Protein AF-A0A1F8Y856-F1 (afdb_monomer_lite)

Foldseek 3Di:
DVPDPPPVVVVVCCVVCVVVVLVVLCVCCVVPNPCSCVDVVNVVVVVVVVCVLVVVVVVVVVVVVVVVVVVCVVDVDDDDPPPQPQDPDPVLVVLVVVLVVLVVVLVVLVPDPPSSSSSSCVPSVVVSVVSVVVSVCVRSCVDPPSVQPPDDDPPPPDPVVVVVVVVVVVVVLVVQLVLLCQAANDLVSQLVSQLVVVVVVVDDPVVSVVVSVVRSVVCCCVPCVPVVDPTDGHVNCVVDVVVVVVVVVVD

Sequence (251 aa):
MEKLKWPRPPVLLGLVLGPLAENRLFLSTDNYGLAWLWRPGVLIILALILAGILYPAIKEQRQKRQAERLLAKTSASVQEPKKVHLRLNRAVLFSASIVFILALALLQSRNFGFRAGLFPWAIGFPVLALAIVQLGMDLLGFERRLAHEGVGEIGLEIPRELVFRRNLGIIGWTLGFFVAIWLLGFSLAIPTTMILYLKFAKEKWPVTLILALIAWLFFYGLFDYTLHVPFAEGQLFVWFPPLYRIFFWLK

Structure (mmCIF, N/CA/C/O backbone):
data_AF-A0A1F8Y856-F1
#
_entry.id   AF-A0A1F8Y856-F1
#
loop_
_atom_site.group_PDB
_atom_site.id
_atom_site.type_symbol
_atom_site.label_atom_id
_atom_site.label_alt_id
_atom_site.label_comp_id
_atom_site.label_asym_id
_atom_site.label_entity_id
_atom_site.label_seq_id
_atom_site.pdbx_PDB_ins_code
_atom_site.Cartn_x
_atom_site.Cartn_y
_atom_site.Cartn_z
_atom_site.occupancy
_atom_site.B_iso_or_equiv
_atom_site.auth_seq_id
_atom_site.auth_comp_id
_atom_site.auth_asym_id
_atom_site.auth_atom_id
_atom_site.pdbx_PDB_model_num
ATOM 1 N N . MET A 1 1 ? -23.206 -2.827 -10.948 1.00 37.66 1 MET A N 1
ATOM 2 C CA . MET A 1 1 ? -22.055 -3.712 -10.645 1.00 37.66 1 MET A CA 1
ATOM 3 C C . MET A 1 1 ? -21.117 -3.045 -9.624 1.00 37.66 1 MET A C 1
ATOM 5 O O . MET A 1 1 ? -19.928 -2.906 -9.864 1.00 37.66 1 MET A O 1
ATOM 9 N N . GLU A 1 2 ? -21.655 -2.656 -8.462 1.00 35.31 2 GLU A N 1
ATOM 10 C CA . GLU A 1 2 ? -20.934 -2.052 -7.316 1.00 35.31 2 GLU A CA 1
ATOM 11 C C . GLU A 1 2 ? -20.730 -3.053 -6.160 1.00 35.31 2 GLU A C 1
ATOM 13 O O . GLU A 1 2 ? -20.294 -2.698 -5.070 1.00 35.31 2 GLU A O 1
ATOM 18 N N . LYS A 1 3 ? -21.065 -4.333 -6.377 1.00 40.84 3 LYS A N 1
ATOM 19 C CA . LYS A 1 3 ? -21.080 -5.363 -5.324 1.00 40.84 3 LYS A CA 1
ATOM 20 C C . LYS A 1 3 ? -19.737 -6.061 -5.090 1.00 40.84 3 LYS A C 1
ATOM 22 O O . LYS A 1 3 ? -19.615 -6.799 -4.120 1.00 40.84 3 LYS A O 1
ATOM 27 N N . LEU A 1 4 ? -18.725 -5.815 -5.920 1.00 47.53 4 LEU A N 1
ATOM 28 C CA . LEU A 1 4 ? -17.358 -6.242 -5.634 1.00 47.53 4 LEU A CA 1
ATOM 29 C C . LEU A 1 4 ? -16.566 -5.006 -5.228 1.00 47.53 4 LEU A C 1
ATOM 31 O O . LEU A 1 4 ? -16.164 -4.224 -6.086 1.00 47.53 4 LEU A O 1
ATOM 35 N N . LYS A 1 5 ? -16.340 -4.844 -3.920 1.00 54.84 5 LYS A N 1
ATOM 36 C CA . LYS A 1 5 ? -15.376 -3.909 -3.317 1.00 54.84 5 LYS A CA 1
ATOM 37 C C . LYS A 1 5 ? -13.933 -4.260 -3.725 1.00 54.84 5 LYS A C 1
ATOM 39 O O . LYS A 1 5 ? -13.066 -4.427 -2.878 1.00 54.84 5 LYS A O 1
ATOM 44 N N . TRP A 1 6 ? -13.680 -4.472 -5.013 1.00 52.88 6 TRP A N 1
ATOM 45 C CA . TRP A 1 6 ? -12.358 -4.784 -5.519 1.00 52.88 6 TRP A CA 1
ATOM 46 C C . TRP A 1 6 ? -11.534 -3.499 -5.465 1.00 52.88 6 TRP A C 1
ATOM 48 O O . TRP A 1 6 ? -11.896 -2.526 -6.139 1.00 52.88 6 TRP A O 1
ATOM 58 N N . PRO A 1 7 ? -10.450 -3.448 -4.677 1.00 64.69 7 PRO A N 1
ATOM 59 C CA . PRO A 1 7 ? -9.590 -2.285 -4.635 1.00 64.69 7 PRO A CA 1
ATOM 60 C C . PRO A 1 7 ? -8.841 -2.231 -5.973 1.00 64.69 7 PRO A C 1
ATOM 62 O O . PRO A 1 7 ? -7.824 -2.886 -6.190 1.00 64.69 7 PRO A O 1
ATOM 65 N N . ARG A 1 8 ? -9.398 -1.473 -6.922 1.00 61.50 8 ARG A N 1
ATOM 66 C CA . ARG A 1 8 ? -8.815 -1.250 -8.252 1.00 61.50 8 ARG A CA 1
ATOM 67 C C . ARG A 1 8 ? -7.397 -0.674 -8.177 1.00 61.50 8 ARG A C 1
ATOM 69 O O . ARG A 1 8 ? -6.571 -1.149 -8.947 1.00 61.50 8 ARG A O 1
ATOM 76 N N . PRO A 1 9 ? -7.067 0.268 -7.267 1.00 76.50 9 PRO A N 1
ATOM 77 C CA . PRO A 1 9 ? -5.734 0.864 -7.257 1.00 76.50 9 PRO A CA 1
ATOM 78 C C . PRO A 1 9 ? -4.610 -0.150 -6.983 1.00 76.50 9 PRO A C 1
ATOM 80 O O . PRO A 1 9 ? -3.687 -0.186 -7.784 1.00 76.50 9 PRO A O 1
ATOM 83 N N . PRO A 1 10 ? -4.680 -1.042 -5.972 1.00 76.38 10 PRO A N 1
ATOM 84 C CA . PRO A 1 10 ? -3.681 -2.101 -5.789 1.00 76.38 10 PRO A CA 1
ATOM 85 C C . PRO A 1 10 ? -3.512 -3.033 -6.986 1.00 76.38 10 PRO A C 1
ATOM 87 O O . PRO A 1 10 ? -2.395 -3.433 -7.292 1.00 76.38 10 PRO A O 1
ATOM 90 N N . VAL A 1 11 ? -4.598 -3.375 -7.677 1.00 79.19 11 VAL A N 1
ATOM 91 C CA . VAL A 1 11 ? -4.526 -4.303 -8.814 1.00 79.19 11 VAL A CA 1
ATOM 92 C C . VAL A 1 11 ? -4.005 -3.621 -10.067 1.00 79.19 11 VAL A C 1
ATOM 94 O O . VAL A 1 11 ? -3.197 -4.210 -10.775 1.00 79.19 11 VAL A O 1
ATOM 97 N N . LEU A 1 12 ? -4.377 -2.362 -10.296 1.00 81.75 12 LEU A N 1
ATOM 98 C CA . LEU A 1 12 ? -3.778 -1.533 -11.340 1.00 81.75 12 LEU A CA 1
ATOM 99 C C . LEU A 1 12 ? -2.290 -1.288 -11.059 1.00 81.75 12 LEU A C 1
ATOM 101 O O . LEU A 1 12 ? -1.477 -1.422 -11.964 1.00 81.75 12 LEU A O 1
ATOM 105 N N . LEU A 1 13 ? -1.917 -1.007 -9.808 1.00 82.19 13 LEU A N 1
ATOM 106 C CA . LEU A 1 13 ? -0.520 -0.857 -9.400 1.00 82.19 13 LEU A CA 1
ATOM 107 C C . LEU A 1 13 ? 0.255 -2.160 -9.582 1.00 82.19 13 LEU A C 1
ATOM 109 O O . LEU A 1 13 ? 1.322 -2.136 -10.174 1.00 82.19 13 LEU A O 1
ATOM 113 N N . GLY A 1 14 ? -0.276 -3.297 -9.136 1.00 81.12 14 GLY A N 1
ATOM 114 C CA . GLY A 1 14 ? 0.362 -4.599 -9.332 1.00 81.12 14 GLY A CA 1
ATOM 115 C C . GLY A 1 14 ? 0.535 -4.947 -10.812 1.00 81.12 14 GLY A C 1
ATOM 116 O O . GLY A 1 14 ? 1.598 -5.417 -11.204 1.00 81.12 14 GLY A O 1
ATOM 117 N N . LEU A 1 15 ? -0.469 -4.650 -11.643 1.00 84.50 15 LEU A N 1
ATOM 118 C CA . LEU A 1 15 ? -0.417 -4.881 -13.086 1.00 84.50 15 LEU A CA 1
ATOM 119 C C . LEU A 1 15 ? 0.631 -3.995 -13.776 1.00 84.50 15 LEU A C 1
ATOM 121 O O . LEU A 1 15 ? 1.386 -4.484 -14.609 1.00 84.50 15 LEU A O 1
ATOM 125 N N . VAL A 1 16 ? 0.701 -2.708 -13.419 1.00 88.00 16 VAL A N 1
ATOM 126 C CA . VAL A 1 16 ? 1.654 -1.752 -14.014 1.00 88.00 16 VAL A CA 1
ATOM 127 C C . VAL A 1 16 ? 3.077 -1.969 -13.490 1.00 88.00 16 VAL A C 1
ATOM 129 O O . VAL A 1 16 ? 4.043 -1.820 -14.236 1.00 88.00 16 VAL A O 1
ATOM 132 N N . LEU A 1 17 ? 3.231 -2.338 -12.217 1.00 86.94 17 LEU A N 1
ATOM 133 C CA . LEU A 1 17 ? 4.535 -2.563 -11.589 1.00 86.94 17 LEU A CA 1
ATOM 134 C C . LEU A 1 17 ? 5.090 -3.966 -11.847 1.00 86.94 17 LEU A C 1
ATOM 136 O O . LEU A 1 17 ? 6.298 -4.153 -11.720 1.00 86.94 17 LEU A O 1
ATOM 140 N N . GLY A 1 18 ? 4.246 -4.933 -12.214 1.00 84.62 18 GLY A N 1
ATOM 141 C CA . GLY A 1 18 ? 4.638 -6.315 -12.493 1.00 84.62 18 GLY A CA 1
ATOM 142 C C . GLY A 1 18 ? 5.806 -6.415 -13.480 1.00 84.62 18 GLY A C 1
ATOM 143 O O . GLY A 1 18 ? 6.861 -6.914 -13.087 1.00 84.62 18 GLY A O 1
ATOM 144 N N . PRO A 1 19 ? 5.692 -5.847 -14.697 1.00 88.00 19 PRO A N 1
ATOM 145 C CA . PRO A 1 19 ? 6.779 -5.862 -15.677 1.00 88.00 19 PRO A CA 1
ATOM 146 C C . PRO A 1 19 ? 8.065 -5.192 -15.171 1.00 88.00 19 PRO A C 1
ATOM 148 O O . PRO A 1 19 ? 9.172 -5.631 -15.476 1.00 88.00 19 PRO A O 1
ATOM 151 N N . LEU A 1 20 ? 7.946 -4.130 -14.365 1.00 88.44 20 LEU A N 1
ATOM 152 C CA . LEU A 1 20 ? 9.109 -3.447 -13.798 1.00 88.44 20 LEU A CA 1
ATOM 153 C C . LEU A 1 20 ? 9.810 -4.309 -12.737 1.00 88.44 20 LEU A C 1
ATOM 155 O O . LEU A 1 20 ? 11.041 -4.343 -12.686 1.00 88.44 20 LEU A O 1
ATOM 159 N N . ALA A 1 21 ? 9.039 -4.999 -11.897 1.00 87.31 21 ALA A N 1
ATOM 160 C CA . ALA A 1 21 ? 9.557 -5.913 -10.887 1.00 87.31 21 ALA A CA 1
ATOM 161 C C . ALA A 1 21 ? 10.238 -7.131 -11.528 1.00 87.31 21 ALA A C 1
ATOM 163 O O . ALA A 1 21 ? 11.341 -7.494 -11.120 1.00 87.31 21 ALA A O 1
ATOM 164 N N . GLU A 1 22 ? 9.622 -7.709 -12.560 1.00 87.56 22 GLU A N 1
ATOM 165 C CA . GLU A 1 22 ? 10.163 -8.834 -13.324 1.00 87.56 22 GLU A CA 1
ATOM 166 C C . GLU A 1 22 ? 11.497 -8.473 -13.988 1.00 87.56 22 GLU A C 1
ATOM 168 O O . GLU A 1 22 ? 12.512 -9.128 -13.745 1.00 87.56 22 GLU A O 1
ATOM 173 N N . ASN A 1 23 ? 11.539 -7.357 -14.721 1.00 88.19 23 ASN A N 1
ATOM 174 C CA . ASN A 1 23 ? 12.763 -6.895 -15.373 1.00 88.19 23 ASN A CA 1
ATOM 175 C C . ASN A 1 23 ? 13.892 -6.626 -14.370 1.00 88.19 23 ASN A C 1
ATOM 177 O O . ASN A 1 23 ? 15.042 -6.992 -14.612 1.00 88.19 23 ASN A O 1
ATOM 181 N N . ARG A 1 24 ? 13.589 -6.019 -13.214 1.00 86.75 24 ARG A N 1
ATOM 182 C CA . ARG A 1 24 ? 14.599 -5.775 -12.171 1.00 86.75 24 ARG A CA 1
ATOM 183 C C . ARG A 1 24 ? 15.109 -7.067 -11.539 1.00 86.75 24 ARG A C 1
ATOM 185 O O . ARG A 1 24 ? 16.304 -7.160 -11.260 1.00 86.75 24 ARG A O 1
ATOM 192 N N . LEU A 1 25 ? 14.239 -8.056 -11.333 1.00 85.88 25 LEU A N 1
ATOM 193 C CA . LEU A 1 25 ? 14.636 -9.367 -10.823 1.00 85.88 25 LEU A CA 1
ATOM 194 C C . LEU A 1 25 ? 15.576 -10.075 -11.806 1.00 85.88 25 LEU A C 1
ATOM 196 O O . LEU A 1 25 ? 16.608 -10.600 -11.382 1.00 85.88 25 LEU A O 1
ATOM 200 N N . PHE A 1 26 ? 15.263 -10.046 -13.104 1.00 88.00 26 PHE A N 1
ATOM 201 C CA . PHE A 1 26 ? 16.120 -10.632 -14.136 1.00 88.00 26 PHE A CA 1
ATOM 202 C C . PHE A 1 26 ? 17.464 -9.925 -14.228 1.00 88.00 26 PHE A C 1
ATOM 204 O O . PHE A 1 26 ? 18.489 -10.593 -14.159 1.00 88.00 26 PHE A O 1
ATOM 211 N N . LEU A 1 27 ? 17.486 -8.590 -14.261 1.00 84.94 27 LEU A N 1
ATOM 212 C CA . LEU A 1 27 ? 18.738 -7.829 -14.265 1.00 84.94 27 LEU A CA 1
ATOM 213 C C . LEU A 1 27 ? 19.596 -8.124 -13.029 1.00 84.94 27 LEU A C 1
ATOM 215 O O . LEU A 1 27 ? 20.813 -8.244 -13.134 1.00 84.94 27 LEU A O 1
ATOM 219 N N . SER A 1 28 ? 18.991 -8.250 -11.848 1.00 85.06 28 SER A N 1
ATOM 220 C CA . SER A 1 28 ? 19.732 -8.560 -10.623 1.00 85.06 28 SER A CA 1
ATOM 221 C C . SER A 1 28 ? 20.273 -9.992 -10.615 1.00 85.06 28 SER A C 1
ATOM 223 O O . SER A 1 28 ? 21.396 -10.224 -10.169 1.00 85.06 28 SER A O 1
ATOM 225 N N . THR A 1 29 ? 19.494 -10.950 -11.119 1.00 87.31 29 THR A N 1
ATOM 226 C CA . THR A 1 29 ? 19.880 -12.368 -11.164 1.00 87.31 29 THR A CA 1
ATOM 227 C C . THR A 1 29 ? 20.933 -12.628 -12.241 1.00 87.31 29 THR A C 1
ATOM 229 O O . THR A 1 29 ? 21.903 -13.328 -11.970 1.00 87.31 29 THR A O 1
ATOM 232 N N . ASP A 1 30 ? 20.807 -12.010 -13.418 1.00 85.81 30 ASP A N 1
ATOM 233 C CA . ASP A 1 30 ? 21.790 -12.123 -14.502 1.00 85.81 30 ASP A CA 1
ATOM 234 C C . ASP A 1 30 ? 23.136 -11.479 -14.107 1.00 85.81 30 ASP A C 1
ATOM 236 O O . ASP A 1 30 ? 24.189 -12.032 -14.412 1.00 85.81 30 ASP A O 1
ATOM 240 N N . ASN A 1 31 ? 23.126 -10.353 -13.376 1.00 86.62 31 ASN A N 1
ATOM 241 C CA . ASN A 1 31 ? 24.358 -9.656 -12.972 1.00 86.62 31 ASN A CA 1
ATOM 242 C C . ASN A 1 31 ? 25.024 -10.222 -11.707 1.00 86.62 31 ASN A C 1
ATOM 244 O O . ASN A 1 31 ? 26.246 -10.175 -11.582 1.00 86.62 31 ASN A O 1
ATOM 248 N N . TYR A 1 32 ? 24.241 -10.689 -10.729 1.00 83.31 32 TYR A N 1
ATOM 249 C CA . TYR A 1 32 ? 24.746 -11.039 -9.392 1.00 83.31 32 TYR A CA 1
ATOM 250 C C . TYR A 1 32 ? 24.354 -12.447 -8.917 1.00 83.31 32 TYR A C 1
ATOM 252 O O . TYR A 1 32 ? 24.693 -12.824 -7.794 1.00 83.31 32 TYR A O 1
ATOM 260 N N . GLY A 1 33 ? 23.643 -13.241 -9.720 1.00 85.50 33 GLY A N 1
ATOM 261 C CA . GLY A 1 33 ? 23.238 -14.602 -9.357 1.00 85.50 33 GLY A CA 1
ATOM 262 C C . GLY A 1 33 ? 22.345 -14.630 -8.115 1.00 85.50 33 GLY A C 1
ATOM 263 O O . GLY A 1 33 ? 21.276 -14.035 -8.109 1.00 85.50 33 GLY A O 1
ATOM 264 N N . LEU A 1 34 ? 22.779 -15.306 -7.046 1.00 83.00 34 LEU A N 1
ATOM 265 C CA . LEU A 1 34 ? 22.108 -15.295 -5.732 1.00 83.00 34 LEU A CA 1
ATOM 266 C C . LEU A 1 34 ? 22.728 -14.294 -4.745 1.00 83.00 34 LEU A C 1
ATOM 268 O O . LEU A 1 34 ? 22.159 -14.030 -3.685 1.00 83.00 34 LEU A O 1
ATOM 272 N N . ALA A 1 35 ? 23.870 -13.693 -5.089 1.00 87.94 35 ALA A N 1
ATOM 273 C CA . ALA A 1 35 ? 24.570 -12.764 -4.206 1.00 87.94 35 ALA A CA 1
ATOM 274 C C . ALA A 1 35 ? 23.788 -11.458 -3.984 1.00 87.94 35 ALA A C 1
ATOM 276 O O . ALA A 1 35 ? 24.054 -10.737 -3.022 1.00 87.94 35 ALA A O 1
ATOM 277 N N . TRP A 1 36 ? 22.790 -11.148 -4.824 1.00 84.25 36 TRP A N 1
ATOM 278 C CA . TRP A 1 36 ? 21.946 -9.970 -4.622 1.00 84.25 36 TRP A CA 1
ATOM 279 C C . TRP A 1 36 ? 21.114 -10.033 -3.335 1.00 84.25 36 TRP A C 1
ATOM 281 O O . TRP A 1 36 ? 20.844 -8.974 -2.771 1.00 84.25 36 TRP A O 1
ATOM 291 N N . LEU A 1 37 ? 20.775 -11.225 -2.819 1.00 84.75 37 LEU A N 1
ATOM 292 C CA . LEU A 1 37 ? 20.072 -11.360 -1.534 1.00 84.75 37 LEU A CA 1
ATOM 293 C C . LEU A 1 37 ? 20.947 -10.936 -0.351 1.00 84.75 37 LEU A C 1
ATOM 295 O O . LEU A 1 37 ? 20.431 -10.456 0.654 1.00 84.75 37 LEU A O 1
ATOM 299 N N . TRP A 1 38 ? 22.267 -11.089 -0.476 1.00 89.56 38 TRP A N 1
ATOM 300 C CA . TRP A 1 38 ? 23.218 -10.734 0.577 1.00 89.56 38 TRP A CA 1
ATOM 301 C C . TRP A 1 38 ? 23.549 -9.239 0.610 1.00 89.56 38 TRP A C 1
ATOM 303 O O . TRP A 1 38 ? 24.315 -8.777 1.455 1.00 89.56 38 TRP A O 1
ATOM 313 N N . ARG A 1 39 ? 22.981 -8.452 -0.314 1.00 87.75 39 ARG A N 1
ATOM 314 C CA . ARG A 1 39 ? 23.174 -7.003 -0.328 1.00 87.75 39 ARG A CA 1
ATOM 315 C C . ARG A 1 39 ? 22.496 -6.376 0.894 1.00 87.75 39 ARG A C 1
ATOM 317 O O . ARG A 1 39 ? 21.338 -6.689 1.177 1.00 87.75 39 ARG A O 1
ATOM 324 N N . PRO A 1 40 ? 23.153 -5.414 1.565 1.00 89.62 40 PRO A N 1
ATOM 325 C CA . PRO A 1 40 ? 22.658 -4.842 2.817 1.00 89.62 40 PRO A CA 1
ATOM 326 C C . PRO A 1 40 ? 21.269 -4.205 2.671 1.00 89.62 40 PRO A C 1
ATOM 328 O O . PRO A 1 40 ? 20.443 -4.336 3.566 1.00 89.62 40 PRO A O 1
ATOM 331 N N . GLY A 1 41 ? 20.963 -3.590 1.522 1.00 88.38 41 GLY A N 1
ATOM 332 C CA . GLY A 1 41 ? 19.640 -3.010 1.269 1.00 88.38 41 GLY A CA 1
ATOM 333 C C . GLY A 1 41 ? 18.501 -4.038 1.271 1.00 88.38 41 GLY A C 1
ATOM 334 O O . GLY A 1 41 ? 17.442 -3.776 1.835 1.00 88.38 41 GLY A O 1
ATOM 335 N N . VAL A 1 42 ? 18.726 -5.227 0.701 1.00 87.94 42 VAL A N 1
ATOM 336 C CA . VAL A 1 42 ? 17.724 -6.306 0.684 1.00 87.94 42 VAL A CA 1
ATOM 337 C C . VAL A 1 42 ? 17.523 -6.852 2.093 1.00 87.94 42 VAL A C 1
ATOM 339 O O . VAL A 1 42 ? 16.385 -7.014 2.523 1.00 87.94 42 VAL A O 1
ATOM 342 N N . LEU A 1 43 ? 18.614 -7.057 2.836 1.00 90.81 43 LEU A N 1
ATOM 343 C CA . LEU A 1 43 ? 18.566 -7.532 4.219 1.00 90.81 43 LEU A CA 1
ATOM 344 C C . LEU A 1 43 ? 17.821 -6.563 5.145 1.00 90.81 43 LEU A C 1
ATOM 346 O O . LEU A 1 43 ? 17.033 -7.013 5.971 1.00 90.81 43 LEU A O 1
ATOM 350 N N . ILE A 1 44 ? 18.010 -5.248 4.987 1.00 92.81 44 ILE A N 1
ATOM 351 C CA . ILE A 1 44 ? 17.282 -4.233 5.764 1.00 92.81 44 ILE A CA 1
ATOM 352 C C . ILE A 1 44 ? 15.779 -4.304 5.472 1.00 92.81 44 ILE A C 1
ATOM 354 O O . ILE A 1 44 ? 14.978 -4.365 6.402 1.00 92.81 44 ILE A O 1
ATOM 358 N N . ILE A 1 45 ? 15.382 -4.335 4.194 1.00 89.06 45 ILE A N 1
ATOM 359 C CA . ILE A 1 45 ? 13.964 -4.411 3.804 1.00 89.06 45 ILE A CA 1
ATOM 360 C C . ILE A 1 45 ? 13.340 -5.726 4.288 1.00 89.06 45 ILE A C 1
ATOM 362 O O . ILE A 1 45 ? 12.239 -5.723 4.840 1.00 89.06 45 ILE A O 1
ATOM 366 N N . LEU A 1 46 ? 14.057 -6.843 4.143 1.00 87.50 46 LEU A N 1
ATOM 367 C CA . LEU A 1 46 ? 13.624 -8.152 4.625 1.00 87.50 46 LEU A CA 1
ATOM 368 C C . LEU A 1 46 ? 13.447 -8.151 6.150 1.00 87.50 46 LEU A C 1
ATOM 370 O O . LEU A 1 46 ? 12.428 -8.626 6.648 1.00 87.50 46 LEU A O 1
ATOM 374 N N . ALA A 1 47 ? 14.396 -7.572 6.890 1.00 89.88 47 ALA A N 1
ATOM 375 C CA . ALA A 1 47 ? 14.319 -7.443 8.340 1.00 89.88 47 ALA A CA 1
ATOM 376 C C . ALA A 1 47 ? 13.133 -6.573 8.776 1.00 89.88 47 ALA A C 1
ATOM 378 O O . ALA A 1 47 ? 12.447 -6.931 9.729 1.00 89.88 47 ALA A O 1
ATOM 379 N N . LEU A 1 48 ? 12.845 -5.478 8.066 1.00 88.50 48 LEU A N 1
ATOM 380 C CA . LEU A 1 48 ? 11.682 -4.628 8.336 1.00 88.50 48 LEU A CA 1
ATOM 381 C C . LEU A 1 48 ? 10.358 -5.366 8.101 1.00 88.50 48 LEU A C 1
ATOM 383 O O . LEU A 1 48 ? 9.467 -5.285 8.944 1.00 88.50 48 LEU A O 1
ATOM 387 N N . ILE A 1 49 ? 10.235 -6.120 7.002 1.00 84.62 49 ILE A N 1
ATOM 388 C CA . ILE A 1 49 ? 9.041 -6.936 6.727 1.00 84.62 49 ILE A CA 1
ATOM 389 C C . ILE A 1 49 ? 8.859 -7.996 7.821 1.00 84.62 49 ILE A C 1
ATOM 391 O O . ILE A 1 49 ? 7.772 -8.122 8.387 1.00 84.62 49 ILE A O 1
ATOM 395 N N . LEU A 1 50 ? 9.925 -8.728 8.160 1.00 85.50 50 LEU A N 1
ATOM 396 C CA . LEU A 1 50 ? 9.887 -9.741 9.215 1.00 85.50 50 LEU A CA 1
ATOM 397 C C . LEU A 1 50 ? 9.552 -9.123 10.576 1.00 85.50 50 LEU A C 1
ATOM 399 O O . LEU A 1 50 ? 8.725 -9.669 11.299 1.00 85.50 50 LEU A O 1
ATOM 403 N N . ALA A 1 51 ? 10.132 -7.972 10.918 1.00 85.06 51 ALA A N 1
ATOM 404 C CA . ALA A 1 51 ? 9.824 -7.258 12.151 1.00 85.06 51 ALA A CA 1
ATOM 405 C C . ALA A 1 51 ? 8.353 -6.819 12.200 1.00 85.06 51 ALA A C 1
ATOM 407 O O . ALA A 1 51 ? 7.707 -7.005 13.229 1.00 85.06 51 ALA A O 1
ATOM 408 N N . GLY A 1 52 ? 7.806 -6.308 11.092 1.00 78.50 52 GLY A N 1
ATOM 409 C CA . GLY A 1 52 ? 6.396 -5.929 10.986 1.00 78.50 52 GLY A CA 1
ATOM 410 C C . GLY A 1 52 ? 5.439 -7.102 11.205 1.00 78.50 52 GLY A C 1
ATOM 411 O O . GLY A 1 52 ? 4.418 -6.939 11.865 1.00 78.50 52 GLY A O 1
ATOM 412 N N . ILE A 1 53 ? 5.793 -8.296 10.724 1.00 79.31 53 ILE A N 1
ATOM 413 C CA . ILE A 1 53 ? 4.992 -9.516 10.911 1.00 79.31 53 ILE A CA 1
ATOM 414 C C . ILE A 1 53 ? 5.162 -10.091 12.329 1.00 79.31 53 ILE A C 1
ATOM 416 O O . ILE A 1 53 ? 4.191 -10.501 12.965 1.00 79.31 53 ILE A O 1
ATOM 420 N N . LEU A 1 54 ? 6.391 -10.127 12.853 1.00 80.44 54 LEU A N 1
ATOM 421 C CA . LEU A 1 54 ? 6.707 -10.763 14.136 1.00 80.44 54 LEU A CA 1
ATOM 422 C C . LEU A 1 54 ? 6.323 -9.905 15.348 1.00 80.44 54 LEU A C 1
ATOM 424 O O . LEU A 1 54 ? 5.943 -10.454 16.383 1.00 80.44 54 LEU A O 1
ATOM 428 N N . TYR A 1 55 ? 6.408 -8.575 15.251 1.00 78.62 55 TYR A N 1
ATOM 429 C CA . TYR A 1 55 ? 6.096 -7.659 16.351 1.00 78.62 55 TYR A CA 1
ATOM 430 C C . TYR A 1 55 ? 4.681 -7.855 16.935 1.00 78.62 55 TYR A C 1
ATOM 432 O O . TYR A 1 55 ? 4.585 -8.075 18.150 1.00 78.62 55 TYR A O 1
ATOM 440 N N . PRO A 1 56 ? 3.589 -7.834 16.139 1.00 73.00 56 PRO A N 1
ATOM 441 C CA . PRO A 1 56 ? 2.244 -8.051 16.672 1.00 73.00 56 PRO A CA 1
ATOM 442 C C . PRO A 1 56 ? 2.078 -9.470 17.231 1.00 73.00 56 PRO A C 1
ATOM 444 O O . PRO A 1 56 ? 1.537 -9.634 18.327 1.00 73.00 56 PRO A O 1
ATOM 447 N N . ALA A 1 57 ? 2.641 -10.485 16.564 1.00 72.06 57 ALA A N 1
ATOM 448 C CA . ALA A 1 57 ? 2.556 -11.879 17.000 1.00 72.06 57 ALA A CA 1
ATOM 449 C C . ALA A 1 57 ? 3.219 -12.116 18.373 1.00 72.06 57 ALA A C 1
ATOM 451 O O . ALA A 1 57 ? 2.650 -12.773 19.251 1.00 72.06 57 ALA A O 1
ATOM 452 N N . ILE A 1 58 ? 4.407 -11.546 18.601 1.00 75.19 58 ILE A N 1
ATOM 453 C CA . ILE A 1 58 ? 5.129 -11.672 19.877 1.00 75.19 58 ILE A CA 1
ATOM 454 C C . ILE A 1 58 ? 4.429 -10.868 20.979 1.00 75.19 58 ILE A C 1
ATOM 456 O O . ILE A 1 58 ? 4.317 -11.343 22.115 1.00 75.19 58 ILE A O 1
ATOM 460 N N . LYS A 1 59 ? 3.955 -9.655 20.668 1.00 75.00 59 LYS A N 1
ATOM 461 C CA . LYS A 1 59 ? 3.245 -8.796 21.626 1.00 75.00 59 LYS A CA 1
ATOM 462 C C . LYS A 1 59 ? 1.975 -9.475 22.139 1.00 75.00 59 LYS A C 1
ATOM 464 O O . LYS A 1 59 ? 1.753 -9.504 23.350 1.00 75.00 59 LYS A O 1
ATOM 469 N N . GLU A 1 60 ? 1.198 -10.087 21.249 1.00 69.81 60 GLU A N 1
ATOM 470 C CA . GLU A 1 60 ? -0.027 -10.806 21.604 1.00 69.81 60 GLU A CA 1
ATOM 471 C C . GLU A 1 60 ? 0.262 -12.041 22.471 1.00 69.81 60 GLU A C 1
ATOM 473 O O . GLU A 1 60 ? -0.385 -12.255 23.499 1.00 69.81 60 GLU A O 1
ATOM 478 N N . GLN A 1 61 ? 1.288 -12.828 22.128 1.00 70.12 61 GLN A N 1
ATOM 479 C CA . GLN A 1 61 ? 1.681 -13.983 22.941 1.00 70.12 61 GLN A CA 1
ATOM 480 C C . GLN A 1 61 ? 2.140 -13.587 24.348 1.00 70.12 61 GLN A C 1
ATOM 482 O O . GLN A 1 61 ? 1.832 -14.283 25.318 1.00 70.12 61 GLN A O 1
ATOM 487 N N . ARG A 1 62 ? 2.865 -12.472 24.490 1.00 71.19 62 ARG A N 1
ATOM 488 C CA . ARG A 1 62 ? 3.303 -11.976 25.803 1.00 71.19 62 ARG A CA 1
ATOM 489 C C . ARG A 1 62 ? 2.123 -11.536 26.665 1.00 71.19 62 ARG A C 1
ATOM 491 O O . ARG A 1 62 ? 2.102 -11.870 27.847 1.00 71.19 62 ARG A O 1
ATOM 498 N N . GLN A 1 63 ? 1.135 -10.862 26.079 1.00 68.75 63 GLN A N 1
ATOM 499 C CA . GLN A 1 63 ? -0.082 -10.453 26.784 1.00 68.75 63 GLN A CA 1
ATOM 500 C C . GLN A 1 63 ? -0.923 -11.658 27.221 1.00 68.75 63 GLN A C 1
ATOM 502 O O . GLN A 1 63 ? -1.337 -11.717 28.378 1.00 68.75 63 GLN A O 1
ATOM 507 N N . LYS A 1 64 ? -1.091 -12.667 26.352 1.00 70.00 64 LYS A N 1
ATOM 508 C CA . LYS A 1 64 ? -1.778 -13.923 26.705 1.00 70.00 64 LYS A CA 1
ATOM 509 C C . LYS A 1 64 ? -1.071 -14.653 27.846 1.00 70.00 64 LYS A C 1
ATOM 511 O O . LYS A 1 64 ? -1.715 -15.011 28.822 1.00 70.00 64 LYS A O 1
ATOM 516 N N . ARG A 1 65 ? 0.260 -14.785 27.791 1.00 69.50 65 ARG A N 1
ATOM 517 C CA . ARG A 1 65 ? 1.046 -15.422 28.865 1.00 69.50 65 ARG A CA 1
ATOM 518 C C . ARG A 1 65 ? 1.002 -14.646 30.181 1.00 69.50 65 ARG A C 1
ATOM 520 O O . ARG A 1 65 ? 1.058 -15.257 31.241 1.00 69.50 65 ARG A O 1
ATOM 527 N N . GLN A 1 66 ? 0.932 -13.316 30.146 1.00 70.38 66 GLN A N 1
ATOM 528 C CA . GLN A 1 66 ? 0.776 -12.502 31.356 1.00 70.38 66 GLN A CA 1
ATOM 529 C C . GLN A 1 66 ? -0.619 -12.664 31.966 1.00 70.38 66 GLN A C 1
ATOM 531 O O . GLN A 1 66 ? -0.715 -12.869 33.173 1.00 70.38 66 GLN A O 1
ATOM 536 N N . ALA A 1 67 ? -1.671 -12.656 31.144 1.00 69.69 67 ALA A N 1
ATOM 537 C CA . ALA A 1 67 ? -3.036 -12.930 31.586 1.00 69.69 67 ALA A CA 1
ATOM 538 C C . ALA A 1 67 ? -3.173 -14.353 32.154 1.00 69.69 67 ALA A C 1
ATOM 540 O O . ALA A 1 67 ? -3.696 -14.521 33.249 1.00 69.69 67 ALA A O 1
ATOM 541 N N . GLU A 1 68 ? -2.617 -15.365 31.482 1.00 71.19 68 GLU A N 1
ATOM 542 C CA . GLU A 1 68 ? -2.589 -16.751 31.967 1.00 71.19 68 GLU A CA 1
ATOM 543 C C . GLU A 1 68 ? -1.784 -16.892 33.267 1.00 71.19 68 GLU A C 1
ATOM 545 O O . GLU A 1 68 ? -2.182 -17.652 34.138 1.00 71.19 68 GLU A O 1
ATOM 550 N N . ARG A 1 69 ? -0.692 -16.138 33.463 1.00 69.44 69 ARG A N 1
ATOM 551 C CA . ARG A 1 69 ? 0.069 -16.128 34.730 1.00 69.44 69 ARG A CA 1
ATOM 552 C C . ARG A 1 69 ? -0.673 -15.435 35.872 1.00 69.44 69 ARG A C 1
ATOM 554 O O . ARG A 1 69 ? -0.536 -15.859 37.016 1.00 69.44 69 ARG A O 1
ATOM 561 N N . LEU A 1 70 ? -1.424 -14.374 35.578 1.00 70.50 70 LEU A N 1
ATOM 562 C CA . LEU A 1 70 ? -2.281 -13.693 36.552 1.00 70.50 70 LEU A CA 1
ATOM 563 C C . LEU A 1 70 ? -3.451 -14.600 36.955 1.00 70.50 70 LEU A C 1
ATOM 565 O O . LEU A 1 70 ? -3.695 -14.772 38.143 1.00 70.50 70 LEU A O 1
ATOM 569 N N . LEU A 1 71 ? -4.080 -15.269 35.984 1.00 66.06 71 LEU A N 1
ATOM 570 C CA . LEU A 1 71 ? -5.133 -16.260 36.214 1.00 66.06 71 LEU A CA 1
ATOM 571 C C . LEU A 1 71 ? -4.603 -17.512 36.929 1.00 66.06 71 LEU A C 1
ATOM 573 O O . LEU A 1 71 ? -5.239 -17.985 37.858 1.00 66.06 71 LEU A O 1
ATOM 577 N N . ALA A 1 72 ? -3.411 -18.013 36.594 1.00 62.22 72 ALA A N 1
ATOM 578 C CA . ALA A 1 72 ? -2.795 -19.161 37.269 1.00 62.22 72 ALA A CA 1
ATOM 579 C C . ALA A 1 72 ? -2.375 -18.856 38.716 1.00 62.22 72 ALA A C 1
ATOM 581 O O . ALA A 1 72 ? -2.380 -19.755 39.553 1.00 62.22 72 ALA A O 1
ATOM 582 N N . LYS A 1 73 ? -2.050 -17.595 39.038 1.00 64.25 73 LYS A N 1
ATOM 583 C CA . LYS A 1 73 ? -1.859 -17.152 40.430 1.00 64.25 73 LYS A CA 1
ATOM 584 C C . LYS A 1 73 ? -3.173 -17.101 41.218 1.00 64.25 73 LYS A C 1
ATOM 586 O O . LYS A 1 73 ? -3.132 -17.245 42.434 1.00 64.25 73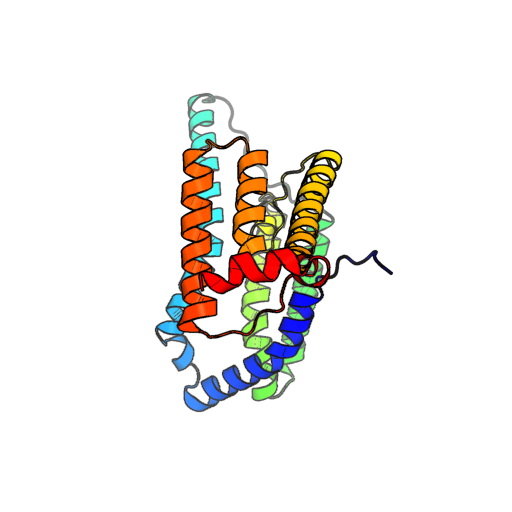 LYS A O 1
ATOM 591 N N . THR A 1 74 ? -4.312 -16.918 40.550 1.00 59.78 74 THR A N 1
ATOM 592 C CA . THR A 1 74 ? -5.651 -16.915 41.166 1.00 59.78 74 THR A CA 1
ATOM 593 C C . THR A 1 74 ? -6.307 -18.306 41.174 1.00 59.78 74 THR A C 1
ATOM 595 O O . THR A 1 74 ? -7.119 -18.593 42.047 1.00 59.78 74 THR A O 1
ATOM 598 N N . SER A 1 75 ? -5.931 -19.199 40.254 1.00 48.91 75 SER A N 1
ATOM 599 C CA . SER A 1 75 ? -6.577 -20.497 40.007 1.00 48.91 75 SER A CA 1
ATOM 600 C C . SER A 1 75 ? -5.621 -21.678 40.205 1.00 48.91 75 SER A C 1
ATOM 602 O O . SER A 1 75 ? -5.467 -22.523 39.326 1.00 48.91 75 SER A O 1
ATOM 604 N N . ALA A 1 76 ? -5.000 -21.789 41.380 1.00 48.03 76 ALA A N 1
ATOM 605 C CA . ALA A 1 76 ? -4.213 -22.964 41.775 1.00 48.03 76 ALA A CA 1
ATOM 606 C C . ALA A 1 76 ? -5.055 -24.248 42.005 1.00 48.03 76 ALA A C 1
ATOM 608 O O . ALA A 1 76 ? -4.613 -25.162 42.693 1.00 48.03 76 ALA A O 1
ATOM 609 N N . SER A 1 77 ? -6.255 -24.363 41.430 1.00 45.09 77 SER A N 1
ATOM 610 C CA . SER A 1 77 ? -7.018 -25.613 41.421 1.00 45.09 77 SER A CA 1
ATOM 611 C C . SER A 1 77 ? -7.663 -25.840 40.051 1.00 45.09 77 SER A C 1
ATOM 613 O O . SER A 1 77 ? -8.350 -24.973 39.522 1.00 45.09 77 SER A O 1
ATOM 615 N N . VAL A 1 78 ? -7.414 -27.036 39.509 1.00 43.41 78 VAL A N 1
ATOM 616 C CA . VAL A 1 78 ? -7.982 -27.633 38.285 1.00 43.41 78 VAL A CA 1
ATOM 617 C C . VAL A 1 78 ? -7.419 -27.104 36.953 1.00 43.41 78 VAL A C 1
ATOM 619 O O . VAL A 1 78 ? -7.982 -26.237 36.292 1.00 43.41 78 VAL A O 1
ATOM 622 N N . GLN A 1 79 ? -6.309 -27.707 36.511 1.00 41.12 79 GLN A N 1
ATOM 623 C CA . GLN A 1 79 ? -5.895 -27.703 35.104 1.00 41.12 79 GLN A CA 1
ATOM 624 C C . GLN A 1 79 ? -6.523 -28.909 34.395 1.00 41.12 79 GLN A C 1
ATOM 626 O O . GLN A 1 79 ? -6.113 -30.042 34.636 1.00 41.12 79 GLN A O 1
ATOM 631 N N . GLU A 1 80 ? -7.471 -28.676 33.486 1.00 41.12 80 GLU A N 1
ATOM 632 C CA . GLU A 1 80 ? -7.726 -29.630 32.403 1.00 41.12 80 GLU A CA 1
ATOM 633 C C . GLU A 1 80 ? -6.779 -29.347 31.222 1.00 41.12 80 GLU A C 1
ATOM 635 O O . GLU A 1 80 ? -6.491 -28.182 30.921 1.00 41.12 80 GLU A O 1
ATOM 640 N N . PRO A 1 81 ? -6.283 -30.385 30.523 1.00 40.25 81 PRO A N 1
ATOM 641 C CA . PRO A 1 81 ? -5.438 -30.204 29.353 1.00 40.25 81 PRO A CA 1
ATOM 642 C C . PRO A 1 81 ? -6.229 -29.479 28.261 1.00 40.25 81 PRO A C 1
ATOM 644 O O . PRO A 1 81 ? -7.277 -29.949 27.821 1.00 40.25 81 PRO A O 1
ATOM 647 N N . LYS A 1 82 ? -5.704 -28.339 27.797 1.00 42.09 82 LYS A N 1
ATOM 648 C CA . LYS A 1 82 ? -6.228 -27.561 26.664 1.00 42.09 82 LYS A CA 1
ATOM 649 C C . LYS A 1 82 ? -6.187 -28.424 25.399 1.00 42.09 82 LYS A C 1
ATOM 651 O O . LYS A 1 82 ? -5.210 -28.407 24.653 1.00 42.09 82 LYS A O 1
ATOM 656 N N . LYS A 1 83 ? -7.233 -29.222 25.179 1.00 39.59 83 LYS A N 1
ATOM 657 C CA . LYS A 1 83 ? -7.400 -30.032 23.972 1.00 39.59 83 LYS A CA 1
ATOM 658 C C . LYS A 1 83 ? -7.535 -29.074 22.793 1.00 39.59 83 LYS A C 1
ATOM 660 O O . LYS A 1 83 ? -8.455 -28.260 22.734 1.00 39.59 83 LYS A O 1
ATOM 665 N N . VAL A 1 84 ? -6.577 -29.149 21.874 1.00 51.00 84 VAL A N 1
ATOM 666 C CA . VAL A 1 84 ? -6.618 -28.445 20.591 1.00 51.00 84 VAL A CA 1
ATOM 667 C C . VAL A 1 84 ? -7.779 -29.040 19.802 1.00 51.00 84 VAL A C 1
ATOM 669 O O . VAL A 1 84 ? -7.646 -30.073 19.152 1.00 51.00 84 VAL A O 1
ATOM 672 N N . HIS A 1 85 ? -8.956 -28.430 19.904 1.00 44.47 85 HIS A N 1
ATOM 673 C CA . HIS A 1 85 ? -10.065 -28.794 19.040 1.00 44.47 85 HIS A CA 1
ATOM 674 C C . HIS A 1 85 ? -9.756 -28.262 17.643 1.00 44.47 85 HIS A C 1
ATOM 676 O O . HIS A 1 85 ? -9.799 -27.055 17.411 1.00 44.47 85 HIS A O 1
ATOM 682 N N . LEU A 1 86 ? -9.443 -29.171 16.720 1.00 54.06 86 LEU A N 1
ATOM 683 C CA . LEU A 1 86 ? -9.353 -28.880 15.292 1.00 54.06 86 LEU A CA 1
ATOM 684 C C . LEU A 1 86 ? -10.722 -28.376 14.826 1.00 54.06 86 LEU A C 1
ATOM 686 O O . LEU A 1 86 ? -11.657 -29.153 14.626 1.00 54.06 86 LEU A O 1
ATOM 690 N N . ARG A 1 87 ? -10.873 -27.057 14.694 1.00 57.34 87 ARG A N 1
ATOM 691 C CA . ARG A 1 87 ? -12.112 -26.468 14.183 1.00 57.34 87 ARG A CA 1
ATOM 692 C C . ARG A 1 87 ? -12.046 -26.477 12.662 1.00 57.34 87 ARG A C 1
ATOM 694 O O . ARG A 1 87 ? -11.487 -25.568 12.055 1.00 57.34 87 ARG A O 1
ATOM 701 N N . LEU A 1 88 ? -12.657 -27.482 12.039 1.00 60.97 88 LEU A N 1
ATOM 702 C CA . LEU A 1 88 ? -12.972 -27.453 10.609 1.00 60.97 88 LEU A CA 1
ATOM 703 C C . LEU A 1 88 ? -14.056 -26.399 10.357 1.00 60.97 88 LEU A C 1
ATOM 705 O O . LEU A 1 88 ? -15.252 -26.671 10.346 1.00 60.97 88 LEU A O 1
ATOM 709 N N . ASN A 1 89 ? -13.620 -25.153 10.211 1.00 66.81 89 ASN A N 1
ATOM 710 C CA . ASN A 1 89 ? -14.465 -24.031 9.832 1.00 66.81 89 ASN A CA 1
ATOM 711 C C . ASN A 1 89 ? -14.372 -23.805 8.309 1.00 66.81 89 ASN A C 1
ATOM 713 O O . ASN A 1 89 ? -13.352 -24.111 7.690 1.00 66.81 89 ASN A O 1
ATOM 717 N N . ARG A 1 90 ? -15.393 -23.188 7.698 1.00 70.12 90 ARG A N 1
ATOM 718 C CA . ARG A 1 90 ? -15.376 -22.729 6.289 1.00 70.12 90 ARG A CA 1
ATOM 719 C C . ARG A 1 90 ? -14.147 -21.860 5.980 1.00 70.12 90 ARG A C 1
ATOM 721 O O . ARG A 1 90 ? -13.620 -21.883 4.875 1.00 70.12 90 ARG A O 1
ATOM 728 N N . ALA A 1 91 ? -13.658 -21.152 6.996 1.00 69.19 91 ALA A N 1
ATOM 729 C CA . ALA A 1 91 ? -12.406 -20.405 7.004 1.00 69.19 91 ALA A CA 1
ATOM 730 C C . ALA A 1 91 ? -11.159 -21.252 6.674 1.00 69.19 91 ALA A C 1
ATOM 732 O O . ALA A 1 91 ? -10.336 -20.815 5.874 1.00 69.19 91 ALA A O 1
ATOM 733 N N . VAL A 1 92 ? -11.039 -22.448 7.262 1.00 77.44 92 VAL A N 1
ATOM 734 C CA . VAL A 1 92 ? -9.911 -23.372 7.051 1.00 77.44 92 VAL A CA 1
ATOM 735 C C . VAL A 1 92 ? -9.968 -23.964 5.647 1.00 77.44 92 VAL A C 1
ATOM 737 O O . VAL A 1 92 ? -8.947 -24.020 4.973 1.00 77.44 92 VAL A O 1
ATOM 740 N N . LEU A 1 93 ? -11.164 -24.338 5.177 1.00 79.56 93 LEU A N 1
ATOM 741 C CA . LEU A 1 93 ? -11.386 -24.819 3.808 1.00 79.56 93 LEU A CA 1
ATOM 742 C C . LEU A 1 93 ? -10.962 -23.775 2.768 1.00 79.56 93 LEU A C 1
ATOM 744 O O . LEU A 1 93 ? -10.305 -24.111 1.787 1.00 79.56 93 LEU A O 1
ATOM 748 N N . PHE A 1 94 ? -11.283 -22.503 3.012 1.00 76.88 94 PHE A N 1
ATOM 749 C CA . PHE A 1 94 ? -10.855 -21.407 2.148 1.00 76.88 94 PHE A CA 1
ATOM 750 C C . PHE A 1 94 ? -9.327 -21.232 2.151 1.00 76.88 94 PHE A C 1
ATOM 752 O O . PHE A 1 94 ? -8.717 -21.251 1.083 1.00 76.88 94 PHE A O 1
ATOM 759 N N . SER A 1 95 ? -8.690 -21.144 3.325 1.00 78.00 95 SER A N 1
ATOM 760 C CA . SER A 1 95 ? -7.224 -21.046 3.431 1.00 78.00 95 SER A CA 1
ATOM 761 C C . SER A 1 95 ? -6.523 -22.247 2.775 1.00 78.00 95 SER A C 1
ATOM 763 O O . SER A 1 95 ? -5.561 -22.072 2.031 1.00 78.00 95 SER A O 1
ATOM 765 N N . ALA A 1 96 ? -7.043 -23.461 2.976 1.00 84.44 96 ALA A N 1
ATOM 766 C CA . ALA A 1 96 ? -6.530 -24.681 2.359 1.00 84.44 96 ALA A CA 1
ATOM 767 C C . ALA A 1 96 ? -6.674 -24.654 0.830 1.00 84.44 96 ALA A C 1
ATOM 769 O O . ALA A 1 96 ? -5.744 -25.046 0.130 1.00 84.44 96 ALA A O 1
ATOM 770 N N . SER A 1 97 ? -7.790 -24.134 0.303 1.00 85.06 97 SER A N 1
ATOM 771 C CA . SER A 1 97 ? -7.984 -23.968 -1.143 1.00 85.06 97 SER A CA 1
ATOM 772 C C . SER A 1 97 ? -6.968 -23.001 -1.759 1.00 85.06 97 SER A C 1
ATOM 774 O O . SER A 1 97 ? -6.422 -23.290 -2.820 1.00 85.06 97 SER A O 1
ATOM 776 N N . ILE A 1 98 ? -6.631 -21.906 -1.066 1.00 84.62 98 ILE A N 1
ATOM 777 C CA . ILE A 1 98 ? -5.609 -20.950 -1.517 1.00 84.62 98 ILE A CA 1
ATOM 778 C C . ILE A 1 98 ? -4.229 -21.606 -1.538 1.00 84.62 98 ILE A C 1
ATOM 780 O O . ILE A 1 98 ? -3.522 -21.505 -2.539 1.00 84.62 98 ILE A O 1
ATOM 784 N N . VAL A 1 99 ? -3.855 -22.298 -0.456 1.00 88.31 99 VAL A N 1
ATOM 785 C CA . VAL A 1 99 ? -2.583 -23.034 -0.374 1.00 88.31 99 VAL A CA 1
ATOM 786 C C . VAL A 1 99 ? -2.496 -24.071 -1.493 1.00 88.31 99 VAL A C 1
ATOM 788 O O . VAL A 1 99 ? -1.468 -24.167 -2.157 1.00 88.31 99 VAL A O 1
ATOM 791 N N . PHE A 1 100 ? -3.581 -24.806 -1.742 1.00 90.06 100 PHE A N 1
ATOM 792 C CA . PHE A 1 100 ? -3.648 -25.808 -2.799 1.00 90.06 100 PHE A CA 1
ATOM 793 C C . PHE A 1 100 ? -3.474 -25.194 -4.195 1.00 90.06 100 PHE A C 1
ATOM 795 O O . PHE A 1 100 ? -2.630 -25.657 -4.960 1.00 90.06 100 PHE A O 1
ATOM 802 N N . ILE A 1 101 ? -4.197 -24.114 -4.511 1.00 89.06 101 ILE A N 1
ATOM 803 C CA . ILE A 1 101 ? -4.077 -23.409 -5.798 1.00 89.06 101 ILE A CA 1
ATOM 804 C C . ILE A 1 101 ? -2.659 -22.854 -5.987 1.00 89.06 101 ILE A C 1
ATOM 806 O O . ILE A 1 101 ? -2.076 -23.023 -7.056 1.00 89.06 101 ILE A O 1
ATOM 810 N N . LEU A 1 102 ? -2.075 -22.235 -4.956 1.00 87.69 102 LEU A N 1
ATOM 811 C CA . LEU A 1 102 ? -0.706 -21.712 -5.008 1.00 87.69 102 LEU A CA 1
ATOM 812 C C . LEU A 1 102 ? 0.332 -22.820 -5.202 1.00 87.69 102 LEU A C 1
ATOM 814 O O . LEU A 1 102 ? 1.261 -22.658 -5.993 1.00 87.69 102 LEU A O 1
ATOM 818 N N . ALA A 1 103 ? 0.174 -23.949 -4.509 1.00 89.12 103 ALA A N 1
ATOM 819 C CA . ALA A 1 103 ? 1.054 -25.098 -4.664 1.00 89.12 103 ALA A CA 1
ATOM 820 C C . ALA A 1 103 ? 0.985 -25.658 -6.092 1.00 89.12 103 ALA A C 1
ATOM 822 O O . ALA A 1 103 ? 2.027 -25.890 -6.703 1.00 89.12 103 ALA A O 1
ATOM 823 N N . LEU A 1 104 ? -0.219 -25.806 -6.655 1.00 89.81 104 LEU A N 1
ATOM 824 C CA . LEU A 1 104 ? -0.397 -26.233 -8.045 1.00 89.81 104 LEU A CA 1
ATOM 825 C C . LEU A 1 104 ? 0.212 -25.238 -9.039 1.00 89.81 104 LEU A C 1
ATOM 827 O O . LEU A 1 104 ? 0.915 -25.656 -9.956 1.00 89.81 104 LEU A O 1
ATOM 831 N N . ALA A 1 105 ? 0.012 -23.935 -8.831 1.00 86.25 105 ALA A N 1
ATOM 832 C CA . ALA A 1 105 ? 0.591 -22.896 -9.681 1.00 86.25 105 ALA A CA 1
ATOM 833 C C . ALA A 1 105 ? 2.130 -22.944 -9.679 1.00 86.25 105 ALA A C 1
ATOM 835 O O . ALA A 1 105 ? 2.757 -22.867 -10.735 1.00 86.25 105 ALA A O 1
ATOM 836 N N . LEU A 1 106 ? 2.750 -23.142 -8.510 1.00 87.50 106 LEU A N 1
ATOM 837 C CA . LEU A 1 106 ? 4.203 -23.293 -8.390 1.00 87.50 106 LEU A CA 1
ATOM 838 C C . LEU A 1 106 ? 4.721 -24.590 -9.015 1.00 87.50 106 LEU A C 1
ATOM 840 O O . LEU A 1 106 ? 5.789 -24.586 -9.626 1.00 87.50 106 LEU A O 1
ATOM 844 N N . LEU A 1 107 ? 3.977 -25.691 -8.882 1.00 86.19 107 LEU A N 1
ATOM 845 C CA . LEU A 1 107 ? 4.307 -26.957 -9.536 1.00 86.19 107 LEU A CA 1
ATOM 846 C C . LEU A 1 107 ? 4.269 -26.817 -11.058 1.00 86.19 107 LEU A C 1
ATOM 848 O O . LEU A 1 107 ? 5.224 -27.210 -11.720 1.00 86.19 107 LEU A O 1
ATOM 852 N N . GLN A 1 108 ? 3.224 -26.196 -11.605 1.00 88.00 108 GLN A N 1
ATOM 853 C CA . GLN A 1 108 ? 3.114 -25.942 -13.040 1.00 88.00 108 GLN A CA 1
ATOM 854 C C . GLN A 1 108 ? 4.205 -24.986 -13.533 1.00 88.00 108 GLN A C 1
ATOM 856 O O . GLN A 1 108 ? 4.786 -25.208 -14.594 1.00 88.00 108 GLN A O 1
ATOM 861 N N . SER A 1 109 ? 4.558 -23.981 -12.727 1.00 86.44 109 SER A N 1
ATOM 862 C CA . SER A 1 109 ? 5.654 -23.063 -13.031 1.00 86.44 109 SER A CA 1
ATOM 863 C C . SER A 1 109 ? 7.021 -23.750 -13.110 1.00 86.44 109 SER A C 1
ATOM 865 O O . SER A 1 109 ? 7.948 -23.147 -13.647 1.00 86.44 109 SER A O 1
ATOM 867 N N . ARG A 1 110 ? 7.185 -24.985 -12.607 1.00 82.62 110 ARG A N 1
ATOM 868 C CA . ARG A 1 110 ? 8.432 -25.746 -12.798 1.00 82.62 110 ARG A CA 1
ATOM 869 C C . ARG A 1 110 ? 8.667 -26.189 -14.235 1.00 82.62 110 ARG A C 1
ATOM 871 O O . ARG A 1 110 ? 9.811 -26.414 -14.606 1.00 82.62 110 ARG A O 1
ATOM 878 N N . ASN A 1 111 ? 7.603 -26.288 -15.029 1.00 84.06 111 ASN A N 1
ATOM 879 C CA . ASN A 1 111 ? 7.694 -26.668 -16.436 1.00 84.06 111 ASN A CA 1
ATOM 880 C C . ASN A 1 111 ? 8.119 -25.492 -17.329 1.00 84.06 111 ASN A C 1
ATOM 882 O O . ASN A 1 111 ? 8.374 -25.683 -18.516 1.00 84.06 111 ASN A O 1
ATOM 886 N N . PHE A 1 112 ? 8.176 -24.274 -16.787 1.00 83.31 112 PHE A N 1
ATOM 887 C CA . PHE A 1 112 ? 8.663 -23.106 -17.509 1.00 83.31 112 PHE A CA 1
ATOM 888 C C . PHE A 1 112 ? 10.197 -23.087 -17.524 1.00 83.31 112 PHE A C 1
ATOM 890 O O . PHE A 1 112 ? 10.847 -23.559 -16.593 1.00 83.31 112 PHE A O 1
ATOM 897 N N . GLY A 1 113 ? 10.791 -22.522 -18.581 1.00 81.44 113 GLY A N 1
ATOM 898 C CA . GLY A 1 113 ? 12.242 -22.325 -18.644 1.00 81.44 113 GLY A CA 1
ATOM 899 C C . GLY A 1 113 ? 12.749 -21.469 -17.475 1.00 81.44 113 GLY A C 1
ATOM 900 O O . GLY A 1 113 ? 12.000 -20.662 -16.929 1.00 81.44 113 GLY A O 1
ATOM 901 N N . PHE A 1 114 ? 14.030 -21.610 -17.111 1.00 75.88 114 PHE A N 1
ATOM 902 C CA . PHE A 1 114 ? 14.613 -20.995 -15.905 1.00 75.88 114 PHE A CA 1
ATOM 903 C C . PHE A 1 114 ? 14.279 -19.499 -15.750 1.00 75.88 114 PHE A C 1
ATOM 905 O O . PHE A 1 114 ? 13.821 -19.085 -14.690 1.00 75.88 114 PHE A O 1
ATOM 912 N N . ARG A 1 115 ? 14.399 -18.698 -16.821 1.00 76.19 115 ARG A N 1
ATOM 913 C CA . ARG A 1 115 ? 14.026 -17.268 -16.803 1.00 76.19 115 ARG A CA 1
ATOM 914 C C . ARG A 1 115 ? 12.535 -17.050 -16.500 1.00 76.19 115 ARG A C 1
ATOM 916 O O . ARG A 1 115 ? 12.208 -16.257 -15.631 1.00 76.19 115 ARG A O 1
ATOM 923 N N . ALA A 1 116 ? 11.639 -17.794 -17.145 1.00 80.06 116 ALA A N 1
ATOM 924 C CA . ALA A 1 116 ? 10.191 -17.650 -16.965 1.00 80.06 116 ALA A CA 1
ATOM 925 C C . ALA A 1 116 ? 9.677 -18.192 -15.612 1.00 80.06 116 ALA A C 1
ATOM 927 O O . ALA A 1 116 ? 8.649 -17.735 -15.118 1.00 80.06 116 ALA A O 1
ATOM 928 N N . GLY A 1 117 ? 10.385 -19.146 -14.996 1.00 83.06 117 GLY A N 1
ATOM 929 C CA . GLY A 1 117 ? 10.050 -19.685 -13.671 1.00 83.06 117 GLY A CA 1
ATOM 930 C C . GLY A 1 117 ? 10.546 -18.832 -12.497 1.00 83.06 117 GLY A C 1
ATOM 931 O O . GLY A 1 117 ? 9.932 -18.843 -11.431 1.00 83.06 117 GLY A O 1
ATOM 932 N N . LEU A 1 118 ? 11.617 -18.050 -12.684 1.00 84.81 118 LEU A N 1
ATOM 933 C CA . LEU A 1 118 ? 12.248 -17.264 -11.614 1.00 84.81 118 LEU A CA 1
ATOM 934 C C . LEU A 1 118 ? 11.284 -16.290 -10.926 1.00 84.81 118 LEU A C 1
ATOM 936 O O . LEU A 1 118 ? 11.268 -16.215 -9.698 1.00 84.81 118 LEU A O 1
ATOM 940 N N . PHE A 1 119 ? 10.474 -15.557 -11.695 1.00 84.06 119 PHE A N 1
ATOM 941 C CA . PHE A 1 119 ? 9.556 -14.564 -11.135 1.00 84.06 119 PHE A CA 1
ATOM 942 C C . PHE A 1 119 ? 8.416 -15.205 -10.316 1.00 84.06 119 PHE A C 1
ATOM 944 O O . PHE A 1 119 ? 8.269 -14.851 -9.138 1.00 84.06 119 PHE A O 1
ATOM 951 N N . PRO A 1 120 ? 7.670 -16.204 -10.840 1.00 87.06 120 PRO A N 1
ATOM 952 C CA . PRO A 1 120 ? 6.702 -16.957 -10.043 1.00 87.06 120 PRO A CA 1
ATOM 953 C C . PRO A 1 120 ? 7.300 -17.613 -8.797 1.00 87.06 120 PRO A C 1
ATOM 955 O O . PRO A 1 120 ? 6.649 -17.637 -7.756 1.00 87.06 120 PRO A O 1
ATOM 958 N N . TRP A 1 121 ? 8.530 -18.130 -8.864 1.00 87.81 121 TRP A N 1
ATOM 959 C CA . TRP A 1 121 ? 9.178 -18.763 -7.713 1.00 87.81 121 TRP A CA 1
ATOM 960 C C . TRP A 1 121 ? 9.570 -17.752 -6.636 1.00 87.81 121 TRP A C 1
ATOM 962 O O . TRP A 1 121 ? 9.289 -17.983 -5.459 1.00 87.81 121 TRP A O 1
ATOM 972 N N . ALA A 1 122 ? 10.168 -16.621 -7.023 1.00 86.88 122 ALA A N 1
ATOM 973 C CA . ALA A 1 122 ? 10.620 -15.589 -6.090 1.00 86.88 122 ALA A CA 1
ATOM 974 C C . ALA A 1 122 ? 9.475 -15.039 -5.225 1.00 86.88 122 ALA A C 1
ATOM 976 O O . ALA A 1 122 ? 9.673 -14.758 -4.045 1.00 86.88 122 ALA A O 1
ATOM 977 N N . ILE A 1 123 ? 8.274 -14.919 -5.797 1.00 87.12 123 ILE A N 1
ATOM 978 C CA . ILE A 1 123 ? 7.081 -14.442 -5.087 1.00 87.12 123 ILE A CA 1
ATOM 979 C C . ILE A 1 123 ? 6.321 -15.608 -4.447 1.00 87.12 123 ILE A C 1
ATOM 981 O O . ILE A 1 123 ? 5.895 -15.529 -3.294 1.00 87.12 123 ILE A O 1
ATOM 985 N N . GLY A 1 124 ? 6.142 -16.704 -5.181 1.00 85.88 124 GLY A N 1
ATOM 986 C CA . GLY A 1 124 ? 5.273 -17.796 -4.772 1.00 85.88 124 GLY A CA 1
ATOM 987 C C . GLY A 1 124 ? 5.804 -18.583 -3.578 1.00 85.88 124 GLY A C 1
ATOM 988 O O . GLY A 1 124 ? 5.001 -18.951 -2.726 1.00 85.88 124 GLY A O 1
ATOM 989 N N . PHE A 1 125 ? 7.119 -18.809 -3.449 1.00 89.00 125 PHE A N 1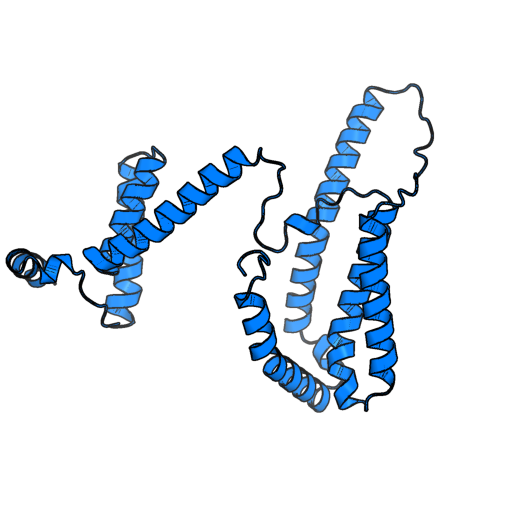
ATOM 990 C CA . PHE A 1 125 ? 7.662 -19.536 -2.292 1.00 89.00 125 PHE A CA 1
ATOM 991 C C . PHE A 1 125 ? 7.421 -18.801 -0.959 1.00 89.00 125 PHE A C 1
ATOM 993 O O . PHE A 1 125 ? 6.859 -19.425 -0.053 1.00 89.00 125 PHE A O 1
ATOM 1000 N N . PRO A 1 126 ? 7.753 -17.498 -0.811 1.00 87.62 126 PRO A N 1
ATOM 1001 C CA . PRO A 1 126 ? 7.411 -16.744 0.396 1.00 87.62 126 PRO A CA 1
ATOM 1002 C C . PRO A 1 126 ? 5.908 -16.709 0.686 1.00 87.62 126 PRO A C 1
ATOM 1004 O O . PRO A 1 126 ? 5.497 -16.912 1.829 1.00 87.62 126 PRO A O 1
ATOM 1007 N N . VAL A 1 127 ? 5.076 -16.495 -0.340 1.00 86.56 127 VAL A N 1
ATOM 1008 C CA . VAL A 1 127 ? 3.614 -16.432 -0.179 1.00 86.56 127 VAL A CA 1
ATOM 1009 C C . VAL A 1 127 ? 3.050 -17.784 0.257 1.00 86.56 127 VAL A C 1
ATOM 1011 O O . VAL A 1 127 ? 2.227 -17.834 1.168 1.00 86.56 127 VAL A O 1
ATOM 1014 N N . LEU A 1 128 ? 3.519 -18.885 -0.334 1.00 88.81 128 LEU A N 1
ATOM 1015 C CA . LEU A 1 128 ? 3.111 -20.233 0.049 1.00 88.81 128 LEU A CA 1
ATOM 1016 C C . LEU A 1 128 ? 3.540 -20.555 1.485 1.00 88.81 128 LEU A C 1
ATOM 1018 O O . LEU A 1 128 ? 2.735 -21.083 2.249 1.00 88.81 128 LEU A O 1
ATOM 1022 N N . ALA A 1 129 ? 4.769 -20.204 1.878 1.00 87.56 129 ALA A N 1
ATOM 1023 C CA . ALA A 1 129 ? 5.252 -20.408 3.242 1.00 87.56 129 ALA A CA 1
ATOM 1024 C C . ALA A 1 129 ? 4.370 -19.673 4.265 1.00 87.56 129 ALA A C 1
ATOM 1026 O O . ALA A 1 129 ? 3.906 -20.279 5.231 1.00 87.56 129 ALA A O 1
ATOM 1027 N N . LEU A 1 130 ? 4.065 -18.395 4.019 1.00 84.00 130 LEU A N 1
ATOM 1028 C CA . LEU A 1 130 ? 3.166 -17.614 4.872 1.00 84.00 130 LEU A CA 1
ATOM 1029 C C . LEU A 1 130 ? 1.738 -18.175 4.877 1.00 84.00 130 LEU A C 1
ATOM 1031 O O . LEU A 1 130 ? 1.116 -18.237 5.934 1.00 84.00 130 LEU A O 1
ATOM 1035 N N . ALA A 1 131 ? 1.226 -18.630 3.733 1.00 84.56 131 ALA A N 1
ATOM 1036 C CA . ALA A 1 131 ? -0.103 -19.227 3.635 1.00 84.56 131 ALA A CA 1
ATOM 1037 C C . ALA A 1 131 ? -0.206 -20.556 4.405 1.00 84.56 131 ALA A C 1
ATOM 1039 O O . ALA A 1 131 ? -1.227 -20.816 5.040 1.00 84.56 131 ALA A O 1
ATOM 1040 N N . ILE A 1 132 ? 0.853 -21.374 4.416 1.00 86.62 132 ILE A N 1
ATOM 1041 C CA . ILE A 1 132 ? 0.927 -22.599 5.229 1.00 86.62 132 ILE A CA 1
ATOM 1042 C C . ILE A 1 132 ? 0.959 -22.252 6.719 1.00 86.6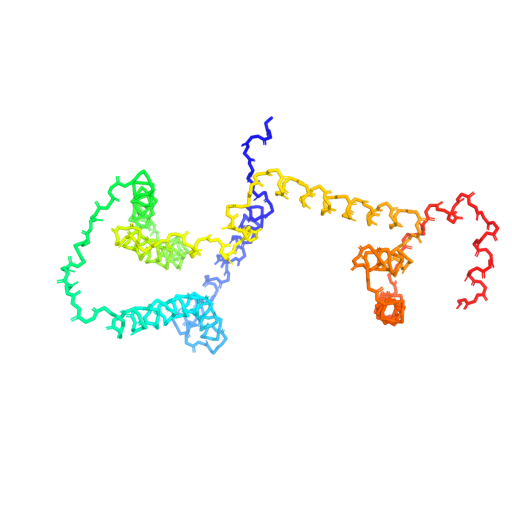2 132 ILE A C 1
ATOM 1044 O O . ILE A 1 132 ? 0.223 -22.855 7.500 1.00 86.62 132 ILE A O 1
ATOM 1048 N N . VAL A 1 133 ? 1.763 -21.261 7.121 1.00 83.81 133 VAL A N 1
ATOM 1049 C CA . VAL A 1 133 ? 1.795 -20.778 8.512 1.00 83.81 133 VAL A CA 1
ATOM 1050 C C . VAL A 1 133 ? 0.414 -20.263 8.928 1.00 83.81 133 VAL A C 1
ATOM 1052 O O . VAL A 1 133 ? -0.078 -20.632 9.992 1.00 83.8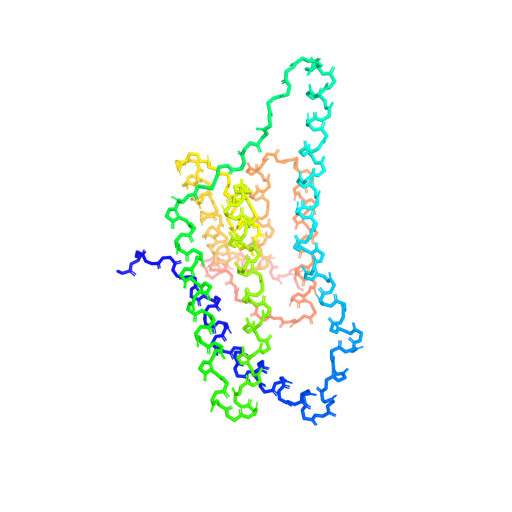1 133 VAL A O 1
ATOM 1055 N N . GLN A 1 134 ? -0.257 -19.494 8.066 1.00 81.12 134 GLN A N 1
ATOM 1056 C CA . GLN A 1 134 ? -1.625 -19.019 8.283 1.00 81.12 134 GLN A CA 1
ATOM 1057 C C . GLN A 1 134 ? -2.622 -20.173 8.423 1.00 81.12 134 GLN A C 1
ATOM 1059 O O . GLN A 1 134 ? -3.441 -20.158 9.338 1.00 81.12 134 GLN A O 1
ATOM 1064 N N . LEU A 1 135 ? -2.546 -21.186 7.558 1.00 83.25 135 LEU A N 1
ATOM 1065 C CA . LEU A 1 135 ? -3.401 -22.369 7.636 1.00 83.25 135 LEU A CA 1
ATOM 1066 C C . LEU A 1 135 ? -3.172 -23.139 8.946 1.00 83.25 135 LEU A C 1
ATOM 1068 O O . LEU A 1 135 ? -4.133 -23.562 9.583 1.00 83.25 135 LEU A O 1
ATOM 1072 N N . GLY A 1 136 ? -1.916 -23.274 9.379 1.00 82.44 136 GLY A N 1
ATOM 1073 C CA . GLY A 1 136 ? -1.561 -23.874 10.664 1.00 82.44 136 GLY A CA 1
ATOM 1074 C C . GLY A 1 136 ? -2.135 -23.095 11.848 1.00 82.44 136 GLY A C 1
ATOM 1075 O O . GLY A 1 136 ? -2.738 -23.692 12.737 1.00 82.44 136 GLY A O 1
ATOM 1076 N N . MET A 1 137 ? -2.019 -21.763 11.841 1.00 73.38 137 MET A N 1
ATOM 1077 C CA . MET A 1 137 ? -2.611 -20.896 12.869 1.00 73.38 137 MET A CA 1
ATOM 1078 C C . MET A 1 137 ? -4.143 -20.984 12.889 1.00 73.38 137 MET A C 1
ATOM 1080 O O . MET A 1 137 ? -4.728 -21.099 13.967 1.00 73.38 137 MET A O 1
ATOM 1084 N N . ASP A 1 138 ? -4.783 -21.002 11.715 1.00 75.19 138 ASP A N 1
ATOM 1085 C CA . ASP A 1 138 ? -6.235 -21.161 11.571 1.00 75.19 138 ASP A CA 1
ATOM 1086 C C . ASP A 1 138 ? -6.707 -22.525 12.127 1.00 75.19 138 ASP A C 1
ATOM 1088 O O . ASP A 1 138 ? -7.732 -22.594 12.808 1.00 75.19 138 ASP A O 1
ATOM 1092 N N . LEU A 1 139 ? -5.948 -23.605 11.889 1.00 76.62 139 LEU A N 1
ATOM 1093 C CA . LEU A 1 139 ? -6.220 -24.952 12.419 1.00 76.62 139 LEU A CA 1
ATOM 1094 C C . LEU A 1 139 ? -6.020 -25.046 13.938 1.00 76.62 139 LEU A C 1
ATOM 1096 O O . LEU A 1 139 ? -6.797 -25.711 14.624 1.00 76.62 139 LEU A O 1
ATOM 1100 N N . LEU A 1 140 ? -4.995 -24.367 14.461 1.00 70.69 140 LEU A N 1
ATOM 1101 C CA . LEU A 1 140 ? -4.667 -24.293 15.890 1.00 70.69 140 LEU A CA 1
ATOM 1102 C C . LEU A 1 140 ? -5.610 -23.364 16.674 1.00 70.69 140 LEU A C 1
ATOM 1104 O O . LEU A 1 140 ? -5.483 -23.249 17.894 1.00 70.69 140 LEU A O 1
ATOM 1108 N N . GLY A 1 141 ? -6.553 -22.697 15.999 1.00 58.66 141 GLY A N 1
ATOM 1109 C CA . GLY A 1 141 ? -7.492 -21.775 16.632 1.00 58.66 141 GLY A CA 1
ATOM 1110 C C . GLY A 1 141 ? -6.823 -20.509 17.171 1.00 58.66 141 GLY A C 1
ATOM 1111 O O . GLY A 1 141 ? -7.363 -19.876 18.079 1.00 58.66 141 GLY A O 1
ATOM 1112 N N . PHE A 1 142 ? -5.657 -20.130 16.634 1.00 59.94 142 PHE A N 1
ATOM 1113 C CA . PHE A 1 142 ? -5.091 -18.807 16.874 1.00 59.94 142 PHE A CA 1
ATOM 1114 C C . PHE A 1 142 ? -6.039 -17.800 16.218 1.00 59.94 142 PHE A C 1
ATOM 1116 O O . PHE A 1 142 ? -6.147 -17.748 14.996 1.00 59.94 142 PHE A O 1
ATOM 1123 N N . GLU A 1 143 ? -6.817 -17.084 17.036 1.00 53.94 143 GLU A N 1
ATOM 1124 C CA . GLU A 1 143 ? -7.829 -16.133 16.571 1.00 53.94 143 GLU A CA 1
ATOM 1125 C C . GLU A 1 143 ? -7.297 -15.258 15.424 1.00 53.94 143 GLU A C 1
ATOM 1127 O O . GLU A 1 143 ? -6.221 -14.668 15.524 1.00 53.94 143 GLU A O 1
ATOM 1132 N N . ARG A 1 144 ? -8.077 -15.162 14.338 1.00 51.81 144 ARG A N 1
ATOM 1133 C CA . ARG A 1 144 ? -7.815 -14.348 13.138 1.00 51.81 144 ARG A CA 1
ATOM 1134 C C . ARG A 1 144 ? -7.842 -12.838 13.425 1.00 51.81 144 ARG A C 1
ATOM 1136 O O . ARG A 1 144 ? -8.649 -12.106 12.858 1.00 51.81 144 ARG A O 1
ATOM 1143 N N . ARG A 1 145 ? -6.954 -12.344 14.285 1.00 48.53 145 ARG A N 1
ATOM 1144 C CA . ARG A 1 145 ? -6.753 -10.901 14.493 1.00 48.53 145 ARG A CA 1
ATOM 1145 C C . ARG A 1 145 ? -5.635 -10.327 13.622 1.00 48.53 145 ARG A C 1
ATOM 1147 O O . ARG A 1 145 ? -5.728 -9.176 13.221 1.00 48.53 145 ARG A O 1
ATOM 1154 N N . LEU A 1 146 ? -4.657 -11.144 13.221 1.00 44.19 146 LEU A N 1
ATOM 1155 C CA . LEU A 1 146 ? -3.497 -10.707 12.424 1.00 44.19 146 LEU A CA 1
ATOM 1156 C C . LEU A 1 146 ? -3.827 -10.306 10.971 1.00 44.19 146 LEU A C 1
ATOM 1158 O O . LEU A 1 146 ? -3.066 -9.570 10.355 1.00 44.19 146 LEU A O 1
ATOM 1162 N N . ALA A 1 147 ? -4.972 -10.724 10.420 1.00 41.66 147 ALA A N 1
ATOM 1163 C CA . ALA A 1 147 ? -5.348 -10.392 9.040 1.00 41.66 147 ALA A CA 1
ATOM 1164 C C . ALA A 1 147 ? -5.936 -8.973 8.861 1.00 41.66 147 ALA A C 1
ATOM 1166 O O . ALA A 1 147 ? -6.179 -8.564 7.729 1.00 41.66 147 ALA A O 1
ATOM 1167 N N . HIS A 1 148 ? -6.152 -8.216 9.946 1.00 39.84 148 HIS A N 1
ATOM 1168 C CA . HIS A 1 148 ? -6.757 -6.875 9.898 1.00 39.84 148 HIS A CA 1
ATOM 1169 C C . HIS A 1 148 ? -5.749 -5.712 9.989 1.00 39.84 148 HIS A C 1
ATOM 1171 O O . HIS A 1 148 ? -6.148 -4.559 9.866 1.00 39.84 148 HIS A O 1
ATOM 1177 N N . GLU A 1 149 ? -4.447 -5.967 10.164 1.00 37.88 149 GLU A N 1
ATOM 1178 C CA . GLU A 1 149 ? -3.451 -4.887 10.340 1.00 37.88 149 GLU A CA 1
ATOM 1179 C C . GLU A 1 149 ? -2.625 -4.553 9.079 1.00 37.88 149 GLU A C 1
ATOM 1181 O O . GLU A 1 149 ? -1.843 -3.608 9.098 1.00 37.88 149 GLU A O 1
ATOM 1186 N N . GLY A 1 150 ? -2.815 -5.263 7.958 1.00 35.78 150 GLY A N 1
ATOM 1187 C CA . GLY A 1 150 ? -2.001 -5.071 6.743 1.00 35.78 150 GLY A CA 1
ATOM 1188 C C . GLY A 1 150 ? -2.578 -4.149 5.662 1.00 35.78 150 GLY A C 1
ATOM 1189 O O . GLY A 1 150 ? -1.821 -3.608 4.862 1.00 35.78 150 GLY A O 1
ATOM 1190 N N . VAL A 1 151 ? -3.898 -3.949 5.609 1.00 37.56 151 VAL A N 1
ATOM 1191 C CA . VAL A 1 151 ? -4.556 -3.064 4.630 1.00 37.56 151 VAL A CA 1
ATOM 1192 C C . VAL A 1 151 ? -5.809 -2.463 5.273 1.00 37.56 151 VAL A C 1
ATOM 1194 O O . VAL A 1 151 ? -6.891 -3.025 5.192 1.00 37.56 151 VAL A O 1
ATOM 1197 N N . GLY A 1 152 ? -5.656 -1.318 5.937 1.00 37.66 152 GLY A N 1
ATOM 1198 C CA . GLY A 1 152 ? -6.692 -0.280 6.010 1.00 37.66 152 GLY A CA 1
ATOM 1199 C C . GLY A 1 152 ? -8.077 -0.576 6.609 1.00 37.66 152 GLY A C 1
ATOM 1200 O O . GLY A 1 152 ? -8.949 0.263 6.409 1.00 37.66 152 GLY A O 1
ATOM 1201 N N . GLU A 1 153 ? -8.329 -1.658 7.349 1.00 37.38 153 GLU A N 1
ATOM 1202 C CA . GLU A 1 153 ? -9.602 -1.819 8.075 1.00 37.38 153 GLU A CA 1
ATOM 1203 C C . GLU A 1 153 ? -9.377 -2.327 9.504 1.00 37.38 153 GLU A C 1
ATOM 1205 O O . GLU A 1 153 ? -9.157 -3.509 9.757 1.00 37.38 153 GLU A O 1
ATOM 1210 N N . ILE A 1 154 ? -9.485 -1.395 10.458 1.00 39.31 154 ILE A N 1
ATOM 1211 C CA . ILE A 1 154 ? -9.625 -1.654 11.894 1.00 39.31 154 ILE A CA 1
ATOM 1212 C C . ILE A 1 154 ? -10.915 -2.463 12.095 1.00 39.31 154 ILE A C 1
ATOM 1214 O O . ILE A 1 154 ? -11.993 -1.910 12.313 1.00 39.31 154 ILE A O 1
ATOM 1218 N N . GLY A 1 155 ? -10.801 -3.785 12.001 1.00 40.22 155 GLY A N 1
ATOM 1219 C CA . GLY A 1 155 ? -11.837 -4.751 12.343 1.00 40.22 155 GLY A CA 1
ATOM 1220 C C . GLY A 1 155 ? -11.931 -4.936 13.852 1.00 40.22 155 GLY A C 1
ATOM 1221 O O . GLY A 1 155 ? -11.655 -6.010 14.375 1.00 40.22 155 GLY A O 1
ATOM 1222 N N . LEU A 1 156 ? -12.328 -3.885 14.567 1.00 41.47 156 LEU A N 1
ATOM 1223 C CA . LEU A 1 156 ? -13.207 -4.121 15.705 1.00 41.47 156 LEU A CA 1
ATOM 1224 C C . LEU A 1 156 ? -14.580 -4.381 15.087 1.00 41.47 156 LEU A C 1
ATOM 1226 O O . LEU A 1 156 ? -14.963 -3.674 14.156 1.00 41.47 156 LEU A O 1
ATOM 1230 N N . GLU A 1 157 ? -15.313 -5.383 15.564 1.00 45.06 157 GLU A N 1
ATOM 1231 C CA . GLU A 1 157 ? -16.741 -5.537 15.266 1.00 45.06 157 GLU A CA 1
ATOM 1232 C C . GLU A 1 157 ? -17.495 -4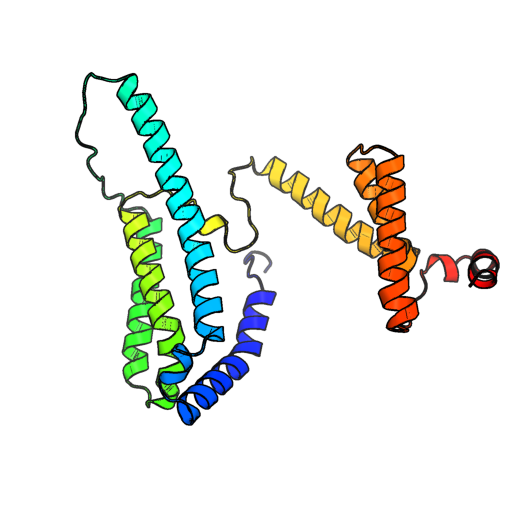.351 15.885 1.00 45.06 157 GLU A C 1
ATOM 1234 O O . GLU A 1 157 ? -18.175 -4.440 16.901 1.00 45.06 157 GLU A O 1
ATOM 1239 N N . ILE A 1 158 ? -17.291 -3.178 15.298 1.00 46.94 158 ILE A N 1
ATOM 1240 C CA . ILE A 1 158 ? -18.007 -1.963 15.600 1.00 46.94 158 ILE A CA 1
ATOM 1241 C C . ILE A 1 158 ? -19.400 -2.189 15.004 1.00 46.94 158 ILE A C 1
ATOM 1243 O O . ILE A 1 158 ? -19.487 -2.575 13.831 1.00 46.94 158 ILE A O 1
ATOM 1247 N N . PRO A 1 159 ? -20.491 -1.982 15.769 1.00 53.34 159 PRO A N 1
ATOM 1248 C CA . PRO A 1 159 ? -21.846 -2.114 15.247 1.00 53.34 159 PRO A CA 1
ATOM 1249 C C . PRO A 1 159 ? -21.931 -1.370 13.915 1.00 53.34 159 PRO A C 1
ATOM 1251 O O . PRO A 1 159 ? -21.492 -0.221 13.831 1.00 53.34 159 PRO A O 1
ATOM 1254 N N . ARG A 1 160 ? -22.419 -2.048 12.863 1.00 53.50 160 ARG A N 1
ATOM 1255 C CA . ARG A 1 160 ? -22.346 -1.576 11.463 1.00 53.50 160 ARG A CA 1
ATOM 1256 C C . ARG A 1 160 ? -22.786 -0.116 11.320 1.00 53.50 160 ARG A C 1
ATOM 1258 O O . ARG A 1 160 ? -22.177 0.636 10.569 1.00 53.50 160 ARG A O 1
ATOM 1265 N N . GLU A 1 161 ? -23.754 0.294 12.128 1.00 58.28 161 GLU A N 1
ATOM 1266 C CA . GLU A 1 161 ? -24.267 1.659 12.228 1.00 58.28 161 GLU A CA 1
ATOM 1267 C C . GLU A 1 161 ? -23.202 2.717 12.585 1.00 58.28 161 GLU A C 1
ATOM 1269 O O . GLU A 1 161 ? -23.146 3.796 11.994 1.00 58.28 161 GLU A O 1
ATOM 1274 N N . LEU A 1 162 ? -22.292 2.410 13.513 1.00 57.28 162 LEU A N 1
ATOM 1275 C CA . LEU A 1 162 ? -21.221 3.319 13.923 1.00 57.28 162 LEU A CA 1
ATOM 1276 C C . LEU A 1 162 ? -20.079 3.362 12.891 1.00 57.28 162 LEU A C 1
ATOM 1278 O O . LEU A 1 162 ? -19.444 4.407 12.734 1.00 57.28 162 LEU A O 1
ATOM 1282 N N . VAL A 1 163 ? -19.863 2.282 12.130 1.00 58.12 163 VAL A N 1
ATOM 1283 C CA . VAL A 1 163 ? -18.947 2.281 10.972 1.00 58.12 163 VAL A CA 1
ATOM 1284 C C . VAL A 1 163 ? -19.499 3.166 9.858 1.00 58.12 163 VAL A C 1
ATOM 1286 O O . VAL A 1 163 ? -18.761 3.991 9.326 1.00 58.12 163 VAL A O 1
ATOM 1289 N N . PHE A 1 164 ? -20.797 3.069 9.552 1.00 64.56 164 PHE A N 1
ATOM 1290 C CA . PHE A 1 164 ? -21.431 3.919 8.542 1.00 64.56 164 PHE A CA 1
ATOM 1291 C C . PHE A 1 164 ? -21.372 5.399 8.917 1.00 64.56 164 PHE A C 1
ATOM 1293 O O . PHE A 1 164 ? -20.952 6.204 8.092 1.00 64.56 164 PHE A O 1
ATOM 1300 N N . ARG A 1 165 ? -21.690 5.775 10.163 1.00 69.38 165 ARG A N 1
ATOM 1301 C CA . ARG A 1 165 ? -21.602 7.182 10.598 1.00 69.38 165 ARG A CA 1
ATOM 1302 C C . ARG A 1 165 ? -20.176 7.735 10.543 1.00 69.38 165 ARG A C 1
ATOM 1304 O O . ARG A 1 165 ? -19.987 8.873 10.121 1.00 69.38 165 ARG A O 1
ATOM 1311 N N . ARG A 1 166 ? -19.165 6.945 10.929 1.00 67.38 166 ARG A N 1
ATOM 1312 C CA . ARG A 1 166 ? -17.752 7.362 10.845 1.00 67.38 166 ARG A CA 1
ATOM 1313 C C . ARG A 1 166 ? -17.270 7.445 9.397 1.00 67.38 166 ARG A C 1
ATOM 1315 O O . ARG A 1 166 ? -16.628 8.430 9.049 1.00 67.38 166 ARG A O 1
ATOM 1322 N N . ASN A 1 167 ? -17.639 6.486 8.547 1.00 70.38 167 ASN A N 1
ATOM 1323 C CA . ASN A 1 167 ? -17.336 6.535 7.116 1.00 70.38 167 ASN A CA 1
ATOM 1324 C C . ASN A 1 167 ? -17.996 7.735 6.438 1.00 70.38 167 ASN A C 1
ATOM 1326 O O . ASN A 1 167 ? -17.339 8.408 5.655 1.00 70.38 167 ASN A O 1
ATOM 1330 N N . LEU A 1 168 ? -19.253 8.045 6.762 1.00 78.44 168 LEU A N 1
ATOM 1331 C CA . LEU A 1 168 ? -19.932 9.240 6.256 1.00 78.44 168 LEU A CA 1
ATOM 1332 C C . LEU A 1 168 ? -19.242 10.522 6.725 1.00 78.44 168 LEU A C 1
ATOM 1334 O O . LEU A 1 168 ? -19.130 11.463 5.948 1.00 78.44 168 LEU A O 1
ATOM 1338 N N . GLY A 1 169 ? -18.721 10.544 7.955 1.00 77.19 169 GLY A N 1
ATOM 1339 C CA . GLY A 1 169 ? -17.891 11.643 8.445 1.00 77.19 169 GLY A CA 1
ATOM 1340 C C . GLY A 1 169 ? -16.605 11.811 7.635 1.00 77.19 169 GLY A C 1
ATOM 1341 O O . GLY A 1 169 ? -16.300 12.919 7.207 1.00 77.19 169 GLY A O 1
ATOM 1342 N N . ILE A 1 170 ? -15.876 10.722 7.375 1.00 75.88 170 ILE A N 1
ATOM 1343 C CA . ILE A 1 170 ? -14.643 10.750 6.570 1.00 75.88 170 ILE A CA 1
ATOM 1344 C C . ILE A 1 170 ? -14.952 11.202 5.141 1.00 75.88 170 ILE A C 1
ATOM 1346 O O . ILE A 1 170 ? -14.327 12.137 4.655 1.00 75.88 170 ILE A O 1
ATOM 1350 N N . ILE A 1 171 ? -15.953 10.596 4.499 1.00 79.69 171 ILE A N 1
ATOM 1351 C CA . ILE A 1 171 ? -16.390 10.954 3.145 1.00 79.69 171 ILE A CA 1
ATOM 1352 C C . ILE A 1 171 ? -16.819 12.424 3.097 1.00 79.69 171 ILE A C 1
ATOM 1354 O O . ILE A 1 171 ? -16.426 13.142 2.183 1.00 79.69 171 ILE A O 1
ATOM 1358 N N . GLY A 1 172 ? -17.566 12.891 4.099 1.00 85.44 172 GLY A N 1
ATOM 1359 C CA . GLY A 1 172 ? -17.993 14.282 4.217 1.00 85.44 172 GLY A CA 1
ATOM 1360 C C . GLY A 1 172 ? -16.820 15.254 4.337 1.00 85.44 172 GLY A C 1
ATOM 1361 O O . GLY A 1 172 ? -16.800 16.259 3.636 1.00 85.44 172 GLY A O 1
ATOM 1362 N N . TRP A 1 173 ? -15.809 14.942 5.153 1.00 82.00 173 TRP A N 1
ATOM 1363 C CA . TRP A 1 173 ? -14.597 15.763 5.268 1.00 82.00 173 TRP A CA 1
ATOM 1364 C C . TRP A 1 173 ? -13.745 15.735 4.003 1.00 82.00 173 TRP A C 1
ATOM 1366 O O . TRP A 1 173 ? -13.231 16.773 3.597 1.00 82.00 173 TRP A O 1
ATOM 1376 N N . THR A 1 174 ? -13.620 14.579 3.352 1.00 80.69 174 THR A N 1
ATOM 1377 C CA . THR A 1 174 ? -12.910 14.460 2.076 1.00 80.69 174 THR A CA 1
ATOM 1378 C C . THR A 1 174 ? -13.597 15.289 0.994 1.00 80.69 174 THR A C 1
ATOM 1380 O O . THR A 1 174 ? -12.944 16.103 0.347 1.00 80.69 174 THR A O 1
ATOM 1383 N N . LEU A 1 175 ? -14.914 15.145 0.826 1.00 87.19 175 LEU A N 1
ATOM 1384 C CA . LEU A 1 175 ? -15.686 15.946 -0.127 1.00 87.19 175 LEU A CA 1
ATOM 1385 C C . LEU A 1 175 ? -15.650 17.435 0.234 1.00 87.19 175 LEU A C 1
ATOM 1387 O O . LEU A 1 175 ? -15.450 18.268 -0.644 1.00 87.19 175 LEU A O 1
ATOM 1391 N N . GLY A 1 176 ? -15.768 17.770 1.519 1.00 85.88 176 GLY A N 1
ATOM 1392 C CA . GLY A 1 176 ? -15.652 19.138 2.016 1.00 85.88 176 GLY A CA 1
ATOM 1393 C C . GLY A 1 176 ? -14.294 19.765 1.704 1.00 85.88 176 GLY A C 1
ATOM 1394 O O . GLY A 1 176 ? -14.244 20.920 1.298 1.00 85.88 176 GLY A O 1
ATOM 1395 N N . PHE A 1 177 ? -13.205 18.999 1.806 1.00 84.19 177 PHE A N 1
ATOM 1396 C CA . PHE A 1 177 ? -11.870 19.458 1.426 1.00 84.19 177 PHE A CA 1
ATOM 1397 C C . PHE A 1 177 ? -11.766 19.745 -0.076 1.00 84.19 177 PHE A C 1
ATOM 1399 O O . PHE A 1 177 ? -11.245 20.788 -0.461 1.00 84.19 177 PHE A O 1
ATOM 1406 N N . PHE A 1 178 ? -12.319 18.878 -0.931 1.00 84.19 178 PHE A N 1
ATOM 1407 C CA . PHE A 1 178 ? -12.375 19.137 -2.375 1.00 84.19 178 PHE A CA 1
ATOM 1408 C C . PHE A 1 178 ? -13.181 20.394 -2.708 1.00 84.19 178 PHE A C 1
ATOM 1410 O O . PHE A 1 178 ? -12.736 21.213 -3.510 1.00 84.19 178 PHE A O 1
ATOM 1417 N N . VAL A 1 179 ? -14.333 20.581 -2.062 1.00 84.75 179 VAL A N 1
ATOM 1418 C CA . VAL A 1 179 ? -15.153 21.789 -2.224 1.00 84.75 179 VAL A CA 1
ATOM 1419 C C . VAL A 1 179 ? -14.401 23.029 -1.733 1.00 84.75 179 VAL A C 1
ATOM 1421 O O . VAL A 1 179 ? -14.427 24.057 -2.402 1.00 84.75 179 VAL A O 1
ATOM 1424 N N . ALA A 1 180 ? -13.678 22.936 -0.615 1.00 83.56 180 ALA A N 1
ATOM 1425 C CA . ALA A 1 180 ? -12.855 24.028 -0.104 1.00 83.56 180 ALA A CA 1
ATOM 1426 C C . ALA A 1 180 ? -11.721 24.391 -1.073 1.00 83.56 180 ALA A C 1
ATOM 1428 O O . ALA A 1 180 ? -11.512 25.575 -1.323 1.00 83.56 180 ALA A O 1
ATOM 1429 N N . ILE A 1 181 ? -11.035 23.403 -1.665 1.00 83.69 181 ILE A N 1
ATOM 1430 C CA . ILE A 1 181 ? -10.022 23.637 -2.710 1.00 83.69 181 ILE A CA 1
ATOM 1431 C C . ILE A 1 181 ? -10.653 24.326 -3.917 1.00 83.69 181 ILE A C 1
ATOM 1433 O O . ILE A 1 181 ? -10.095 25.295 -4.419 1.00 83.69 181 ILE A O 1
ATOM 1437 N N . TRP A 1 182 ? -11.817 23.859 -4.367 1.00 80.88 182 TRP A N 1
ATOM 1438 C CA . TRP A 1 182 ? -12.497 24.442 -5.519 1.00 80.88 182 TRP A CA 1
ATOM 1439 C C . TRP A 1 182 ? -12.932 25.895 -5.275 1.00 80.88 182 TRP A C 1
ATOM 1441 O O . TRP A 1 182 ? -12.792 26.740 -6.154 1.00 80.88 182 TRP A O 1
ATOM 1451 N N . LEU A 1 183 ? -13.411 26.212 -4.070 1.00 80.50 183 LEU A N 1
ATOM 1452 C CA . LEU A 1 183 ? -13.884 27.552 -3.720 1.00 80.50 183 LEU A CA 1
ATOM 1453 C C . LEU A 1 183 ? -12.746 28.528 -3.393 1.00 80.50 183 LEU A C 1
ATOM 1455 O O . LEU A 1 183 ? -12.766 29.657 -3.874 1.00 80.50 183 LEU A O 1
ATOM 1459 N N . LEU A 1 184 ? -11.776 28.114 -2.575 1.00 78.38 184 LEU A N 1
ATOM 1460 C CA . LEU A 1 184 ? -10.752 28.986 -1.978 1.00 78.38 184 LEU A CA 1
ATOM 1461 C C . LEU A 1 184 ? -9.371 28.852 -2.637 1.00 78.38 184 LEU A C 1
ATOM 1463 O O . LEU A 1 184 ? -8.495 29.676 -2.386 1.00 78.38 184 LEU A O 1
ATOM 1467 N N . GLY A 1 185 ? -9.159 27.830 -3.466 1.00 79.19 185 GLY A N 1
ATOM 1468 C CA . GLY A 1 185 ? -7.849 27.480 -4.011 1.00 79.19 185 GLY A CA 1
ATOM 1469 C C . GLY A 1 185 ? -7.016 26.637 -3.038 1.00 79.19 185 GLY A C 1
ATOM 1470 O O . GLY A 1 185 ? -7.266 26.594 -1.831 1.00 79.19 185 GLY A O 1
ATOM 1471 N N . PHE A 1 186 ? -5.998 25.949 -3.563 1.00 75.12 186 PHE A N 1
ATOM 1472 C CA . PHE A 1 186 ? -5.205 24.964 -2.810 1.00 75.12 186 PHE A CA 1
ATOM 1473 C C . PHE A 1 186 ? -4.513 25.554 -1.566 1.00 75.12 186 PHE A C 1
ATOM 1475 O O . PHE A 1 186 ? -4.553 24.950 -0.496 1.00 75.12 186 PHE A O 1
ATOM 1482 N N . SER A 1 187 ? -3.934 26.756 -1.676 1.00 75.69 187 SER A N 1
ATOM 1483 C CA . SER A 1 187 ? -3.170 27.384 -0.585 1.00 75.69 187 SER A CA 1
ATOM 1484 C C . SER A 1 187 ? -4.035 27.755 0.627 1.00 75.69 187 SER A C 1
ATOM 1486 O O . SER A 1 187 ? -3.611 27.565 1.765 1.00 75.69 187 SER A O 1
ATOM 1488 N N . LEU A 1 188 ? -5.264 28.236 0.399 1.00 75.94 188 LEU A N 1
ATOM 1489 C CA . LEU A 1 188 ? -6.186 28.664 1.460 1.00 75.94 188 LEU A CA 1
ATOM 1490 C C . LEU A 1 188 ? -7.079 27.524 1.963 1.00 75.94 188 LEU A C 1
ATOM 1492 O O . LEU A 1 188 ? -7.435 27.489 3.139 1.00 75.94 188 LEU A O 1
ATOM 1496 N N . ALA A 1 189 ? -7.401 26.547 1.115 1.00 81.44 189 ALA A N 1
ATOM 1497 C CA . ALA A 1 189 ? -8.231 25.416 1.513 1.00 81.44 189 ALA A CA 1
ATOM 1498 C C . ALA A 1 189 ? -7.593 24.558 2.613 1.00 81.44 189 ALA A C 1
ATOM 1500 O O . ALA A 1 189 ? -8.308 24.053 3.482 1.00 81.44 189 ALA A O 1
ATOM 1501 N N . ILE A 1 190 ? -6.264 24.412 2.607 1.00 81.38 190 ILE A N 1
ATOM 1502 C CA . ILE A 1 190 ? -5.514 23.637 3.607 1.00 81.38 190 ILE A CA 1
ATOM 1503 C C . ILE A 1 190 ? -5.682 24.219 5.022 1.00 81.38 190 ILE A C 1
ATOM 1505 O O . ILE A 1 190 ? -6.223 23.509 5.876 1.00 81.38 190 ILE A O 1
ATOM 1509 N N . PRO A 1 191 ? -5.295 25.481 5.309 1.00 83.06 191 PRO A N 1
ATOM 1510 C CA . PRO A 1 191 ? -5.461 26.046 6.644 1.00 83.06 191 PRO A CA 1
ATOM 1511 C C . PRO A 1 191 ? -6.930 26.146 7.050 1.00 83.06 191 PRO A C 1
ATOM 1513 O O . PRO A 1 191 ? -7.264 25.804 8.182 1.00 83.06 191 PRO A O 1
ATOM 1516 N N . THR A 1 192 ? -7.833 26.539 6.145 1.00 82.12 192 THR A N 1
ATOM 1517 C CA . THR A 1 192 ? -9.262 26.658 6.468 1.00 82.12 192 THR A CA 1
ATOM 1518 C C . THR A 1 192 ? -9.870 25.312 6.856 1.00 82.12 192 THR A C 1
ATOM 1520 O O . THR A 1 192 ? -10.556 25.218 7.875 1.00 82.12 192 THR A O 1
ATOM 1523 N N . THR A 1 193 ? -9.581 24.249 6.101 1.00 82.88 193 THR A N 1
ATOM 1524 C CA . THR A 1 193 ? -10.098 22.908 6.413 1.00 82.88 193 THR A CA 1
ATOM 1525 C C . THR A 1 193 ? -9.467 22.356 7.686 1.00 82.88 193 THR A C 1
ATOM 1527 O O . THR A 1 193 ? -10.158 21.726 8.482 1.00 82.88 193 THR A O 1
ATOM 1530 N N . MET A 1 194 ? -8.186 22.641 7.936 1.00 82.44 194 MET A N 1
ATOM 1531 C CA . MET A 1 194 ? -7.517 22.240 9.173 1.00 82.44 194 MET A CA 1
ATOM 1532 C C . MET A 1 194 ? -8.115 22.929 10.405 1.00 82.44 194 MET A C 1
ATOM 1534 O O . MET A 1 194 ? -8.369 22.265 11.411 1.00 82.44 194 MET A O 1
ATOM 1538 N N . ILE A 1 195 ? -8.419 24.229 10.316 1.00 85.19 195 ILE A N 1
ATOM 1539 C CA . ILE A 1 195 ? -9.117 24.970 11.375 1.00 85.19 195 ILE A CA 1
ATOM 1540 C C . ILE A 1 195 ? -10.509 24.379 11.607 1.00 85.19 195 ILE A C 1
ATOM 1542 O O . ILE A 1 195 ? -10.866 24.094 12.749 1.00 85.19 195 ILE A O 1
ATOM 1546 N N . LEU A 1 196 ? -11.282 24.154 10.539 1.00 84.19 196 LEU A N 1
ATOM 1547 C CA . LEU A 1 196 ? -12.619 23.557 10.617 1.00 84.19 196 LEU A CA 1
ATOM 1548 C C . LEU A 1 196 ? -12.581 22.171 11.272 1.00 84.19 196 LEU A C 1
ATOM 1550 O O . LEU A 1 196 ? -13.387 21.887 12.160 1.00 84.19 196 LEU A O 1
ATOM 1554 N N . TYR A 1 197 ? -11.626 21.329 10.879 1.00 80.06 197 TYR A N 1
ATOM 1555 C CA . TYR A 1 197 ? -11.475 19.975 11.401 1.00 80.06 197 TYR A CA 1
ATOM 1556 C C . TYR A 1 197 ? -11.096 19.967 12.886 1.00 80.06 197 TYR A C 1
ATOM 1558 O O . TYR A 1 197 ? -11.759 19.315 13.696 1.00 80.06 197 TYR A O 1
ATOM 1566 N N . LEU A 1 198 ? -10.075 20.737 13.276 1.00 81.38 198 LEU A N 1
ATOM 1567 C CA . LEU A 1 198 ? -9.641 20.834 14.674 1.00 81.38 198 LEU A CA 1
ATOM 1568 C C . LEU A 1 198 ? -10.716 21.475 15.556 1.00 81.38 198 LEU A C 1
ATOM 1570 O O . LEU A 1 198 ? -10.918 21.066 16.703 1.00 81.38 198 LEU A O 1
ATOM 1574 N N . LYS A 1 199 ? -11.479 22.426 15.009 1.00 78.12 199 LYS A N 1
ATOM 1575 C CA . LYS A 1 199 ? -12.597 23.025 15.731 1.00 78.12 199 LYS A CA 1
ATOM 1576 C C . LYS A 1 199 ? -13.736 22.034 15.948 1.00 78.12 199 LYS A C 1
ATOM 1578 O O . LYS A 1 199 ? -14.297 21.995 17.044 1.00 78.12 199 LYS A O 1
ATOM 1583 N N . PHE A 1 200 ? -14.039 21.202 14.954 1.00 79.62 200 PHE A N 1
ATOM 1584 C CA . PHE A 1 200 ? -15.006 20.113 15.090 1.00 79.62 200 PHE A CA 1
ATOM 1585 C C . PHE A 1 200 ? -14.548 19.060 16.115 1.00 79.62 200 PHE A C 1
ATOM 1587 O O . PHE A 1 200 ? -15.370 18.503 16.841 1.00 79.62 200 PHE A O 1
ATOM 1594 N N . ALA A 1 201 ? -13.233 18.862 16.256 1.00 74.88 201 ALA A N 1
ATOM 1595 C CA . ALA A 1 201 ? -12.617 18.033 17.293 1.00 74.88 201 ALA A CA 1
ATOM 1596 C C . ALA A 1 201 ? -12.578 18.682 18.699 1.00 74.88 201 ALA A C 1
ATOM 1598 O O . ALA A 1 201 ? -12.072 18.068 19.635 1.00 74.88 201 ALA A O 1
ATOM 1599 N N . LYS A 1 202 ? -13.149 19.887 18.874 1.00 77.44 202 LYS A N 1
ATOM 1600 C CA . LYS A 1 202 ? -13.189 20.668 20.131 1.00 77.44 202 LYS A CA 1
ATOM 1601 C C . LYS A 1 202 ? -11.814 21.043 20.700 1.00 77.44 202 LYS A C 1
ATOM 1603 O O . LYS A 1 202 ? -11.679 21.227 21.910 1.00 77.44 202 LYS A O 1
ATOM 1608 N N . GLU A 1 203 ? -10.811 21.213 19.845 1.00 79.50 203 GLU A N 1
ATOM 1609 C CA . GLU A 1 203 ? -9.485 21.644 20.287 1.00 79.50 203 GLU A CA 1
ATOM 1610 C C . GLU A 1 203 ? -9.435 23.113 20.728 1.00 79.50 203 GLU A C 1
ATOM 1612 O O . GLU A 1 203 ? -10.271 23.954 20.363 1.00 79.50 203 GLU A O 1
ATOM 1617 N N . LYS A 1 204 ? -8.420 23.433 21.538 1.00 83.75 204 LYS A N 1
ATOM 1618 C CA . LYS A 1 204 ? -8.192 24.803 22.016 1.00 83.75 204 LYS A CA 1
ATOM 1619 C C . LYS A 1 204 ? -7.805 25.705 20.834 1.00 83.75 204 LYS A C 1
ATOM 1621 O O . LYS A 1 204 ? -6.942 25.364 20.024 1.00 83.75 204 LYS A O 1
ATOM 1626 N N . TRP A 1 205 ? -8.409 26.895 20.770 1.00 80.06 205 TRP A N 1
ATOM 1627 C CA . TRP A 1 205 ? -8.139 27.915 19.745 1.00 80.06 205 TRP A CA 1
ATOM 1628 C C . TRP A 1 205 ? -6.647 28.200 19.481 1.00 80.06 205 TRP A C 1
ATOM 1630 O O . TRP A 1 205 ? -6.280 28.207 18.307 1.00 80.06 205 TRP A O 1
ATOM 1640 N N . PRO A 1 206 ? -5.768 28.374 20.494 1.00 82.12 206 PRO A N 1
ATOM 1641 C CA . PRO A 1 206 ? -4.353 28.651 20.232 1.00 82.12 206 PRO A CA 1
ATOM 1642 C C . PRO A 1 206 ? -3.642 27.492 19.523 1.00 82.12 206 PRO A C 1
ATOM 1644 O O . PRO A 1 206 ? -2.866 27.728 18.606 1.00 82.12 206 PRO A O 1
ATOM 1647 N N . VAL A 1 207 ? -3.955 26.243 19.880 1.00 78.94 207 VAL A N 1
ATOM 1648 C CA . VAL A 1 207 ? -3.374 25.050 19.239 1.00 78.94 207 VAL A CA 1
ATOM 1649 C C . VAL A 1 207 ? -3.827 24.956 17.782 1.00 78.94 207 VAL A C 1
ATOM 1651 O O . VAL A 1 207 ? -3.018 24.703 16.894 1.00 78.94 207 VAL A O 1
ATOM 1654 N N . THR A 1 208 ? -5.105 25.245 17.531 1.00 83.75 208 THR A N 1
ATOM 1655 C CA . THR A 1 208 ? -5.688 25.240 16.182 1.00 83.75 208 THR A CA 1
ATOM 1656 C C . THR A 1 208 ? -5.045 26.292 15.277 1.00 83.75 208 THR A C 1
ATOM 1658 O O . THR A 1 208 ? -4.663 25.980 14.153 1.00 83.75 208 THR A O 1
ATOM 1661 N N . LEU A 1 209 ? -4.888 27.523 15.774 1.00 81.94 209 LEU A N 1
ATOM 1662 C CA . LEU A 1 209 ? -4.284 28.632 15.032 1.00 81.94 209 LEU A CA 1
ATOM 1663 C C . LEU A 1 209 ? -2.794 28.402 14.760 1.00 81.94 209 LEU A C 1
ATOM 1665 O O . LEU A 1 209 ? -2.355 28.604 13.633 1.00 81.94 209 LEU A O 1
ATOM 1669 N N . ILE A 1 210 ? -2.032 27.933 15.755 1.00 86.81 210 ILE A N 1
ATOM 1670 C CA . ILE A 1 210 ? -0.598 27.651 15.594 1.00 86.81 210 ILE A CA 1
ATOM 1671 C C . ILE A 1 210 ? -0.381 26.533 14.569 1.00 86.81 210 ILE A C 1
ATOM 1673 O O . ILE A 1 210 ? 0.411 26.700 13.645 1.00 86.81 210 ILE A O 1
ATOM 1677 N N . LEU A 1 211 ? -1.100 25.411 14.690 1.00 81.50 211 LEU A N 1
ATOM 1678 C CA . LEU A 1 211 ? -0.969 24.292 13.752 1.00 81.50 211 LEU A CA 1
ATOM 1679 C C . LEU A 1 211 ? -1.388 24.677 12.332 1.00 81.50 211 LEU A C 1
ATOM 1681 O O . LEU A 1 211 ? -0.697 24.316 11.382 1.00 81.50 211 LEU A O 1
ATOM 1685 N N . ALA A 1 212 ? -2.483 25.426 12.181 1.00 83.75 212 ALA A N 1
ATOM 1686 C CA . ALA A 1 212 ? -2.930 25.896 10.875 1.00 83.75 212 ALA A CA 1
ATOM 1687 C C . ALA A 1 212 ? -1.923 26.866 10.238 1.00 83.75 212 ALA A C 1
ATOM 1689 O O . ALA A 1 212 ? -1.664 26.764 9.041 1.00 83.75 212 ALA A O 1
ATOM 1690 N N . LEU A 1 213 ? -1.320 27.760 11.029 1.00 84.69 213 LEU A N 1
ATOM 1691 C CA . LEU A 1 213 ? -0.303 28.704 10.562 1.00 84.69 213 LEU A CA 1
ATOM 1692 C C . LEU A 1 213 ? 0.982 27.983 10.141 1.00 84.69 213 LEU A C 1
ATOM 1694 O O . LEU A 1 213 ? 1.508 28.265 9.069 1.00 84.69 213 LEU A O 1
ATOM 1698 N N . ILE A 1 214 ? 1.458 27.019 10.937 1.00 86.94 214 ILE A N 1
ATOM 1699 C CA . ILE A 1 214 ? 2.635 26.203 10.595 1.00 86.94 214 ILE A CA 1
ATOM 1700 C C . ILE A 1 214 ? 2.379 25.399 9.319 1.00 86.94 214 ILE A C 1
ATOM 1702 O O . ILE A 1 214 ? 3.222 25.392 8.422 1.00 86.94 214 ILE A O 1
ATOM 1706 N N . ALA A 1 215 ? 1.220 24.741 9.219 1.00 80.00 215 ALA A N 1
ATOM 1707 C CA . ALA A 1 215 ? 0.848 23.989 8.027 1.00 80.00 215 ALA A CA 1
ATOM 1708 C C . ALA A 1 215 ? 0.803 24.906 6.799 1.00 80.00 215 ALA A C 1
ATOM 1710 O O . ALA A 1 215 ? 1.406 24.592 5.776 1.00 80.00 215 ALA A O 1
ATOM 1711 N N . TRP A 1 216 ? 0.160 26.069 6.908 1.00 83.56 216 TRP A N 1
ATOM 1712 C CA . TRP A 1 216 ? 0.105 27.037 5.818 1.00 83.56 216 TRP A CA 1
ATOM 1713 C C . TRP A 1 216 ? 1.496 27.507 5.385 1.00 83.56 216 TRP A C 1
ATOM 1715 O O . TRP A 1 216 ? 1.800 27.448 4.198 1.00 83.56 216 TRP A O 1
ATOM 1725 N N . LEU A 1 217 ? 2.365 27.882 6.329 1.00 84.06 217 LEU A N 1
ATOM 1726 C CA . LEU A 1 217 ? 3.726 28.331 6.032 1.00 84.06 217 LEU A CA 1
ATOM 1727 C C . LEU A 1 217 ? 4.556 27.234 5.350 1.00 84.06 217 LEU A C 1
ATOM 1729 O O . LEU A 1 217 ? 5.274 27.514 4.393 1.00 84.06 217 LEU A O 1
ATOM 1733 N N . PHE A 1 218 ? 4.434 25.984 5.804 1.00 83.38 218 PHE A N 1
ATOM 1734 C CA . PHE A 1 218 ? 5.122 24.842 5.202 1.00 83.38 218 PHE A CA 1
ATOM 1735 C C . PHE A 1 218 ? 4.670 24.601 3.758 1.00 83.38 218 PHE A C 1
ATOM 1737 O O . PHE A 1 218 ? 5.503 24.487 2.861 1.00 83.38 218 PHE A O 1
ATOM 1744 N N . PHE A 1 219 ? 3.357 24.558 3.513 1.00 78.81 219 PHE A N 1
ATOM 1745 C CA . PHE A 1 219 ? 2.821 24.342 2.169 1.00 78.81 219 PHE A CA 1
ATOM 1746 C C . PHE A 1 219 ? 3.105 25.527 1.240 1.00 78.81 219 PHE A C 1
ATOM 1748 O O . PHE A 1 219 ? 3.479 25.314 0.090 1.00 78.81 219 PHE A O 1
ATOM 1755 N N . TYR A 1 220 ? 2.994 26.759 1.735 1.00 77.44 220 TYR A N 1
ATOM 1756 C CA . TYR A 1 220 ? 3.350 27.959 0.983 1.00 77.44 220 TYR A CA 1
ATOM 1757 C C . TYR A 1 220 ? 4.838 27.962 0.602 1.00 77.44 220 TYR A C 1
ATOM 1759 O O . TYR A 1 220 ? 5.181 28.080 -0.573 1.00 77.44 220 TYR A O 1
ATOM 1767 N N . GLY A 1 221 ? 5.729 27.738 1.573 1.00 79.56 221 GLY A N 1
ATOM 1768 C CA . GLY A 1 221 ? 7.174 27.707 1.344 1.00 79.56 221 GLY A CA 1
ATOM 1769 C C . GLY A 1 221 ? 7.610 26.582 0.403 1.00 79.56 221 GLY A C 1
ATOM 1770 O O . GLY A 1 221 ? 8.466 26.776 -0.461 1.00 79.56 221 GLY A O 1
ATOM 1771 N N . LEU A 1 222 ? 7.002 25.402 0.522 1.00 80.75 222 LEU A N 1
ATOM 1772 C CA . LEU A 1 222 ? 7.348 24.270 -0.328 1.00 80.75 222 LEU A CA 1
ATOM 1773 C C . LEU A 1 222 ? 6.814 24.442 -1.754 1.00 80.75 222 LEU A C 1
ATOM 1775 O O . LEU A 1 222 ? 7.551 24.247 -2.715 1.00 80.75 222 LEU A O 1
ATOM 1779 N N . PHE A 1 223 ? 5.541 24.792 -1.917 1.00 74.00 223 PHE A N 1
ATOM 1780 C CA . PHE A 1 223 ? 4.902 24.708 -3.226 1.00 74.00 223 PHE A CA 1
ATOM 1781 C C . PHE A 1 223 ? 4.898 26.013 -4.020 1.00 74.00 223 PHE A C 1
ATOM 1783 O O . PHE A 1 223 ? 5.089 25.976 -5.234 1.00 74.00 223 PHE A O 1
ATOM 1790 N N . ASP A 1 224 ? 4.676 27.142 -3.352 1.00 70.62 224 ASP A N 1
ATOM 1791 C CA . ASP A 1 224 ? 4.620 28.453 -3.999 1.00 70.62 224 ASP A CA 1
ATOM 1792 C C . ASP A 1 224 ? 6.039 29.018 -4.152 1.00 70.62 224 ASP A C 1
ATOM 1794 O O . ASP A 1 224 ? 6.447 29.372 -5.253 1.00 70.62 224 ASP A O 1
ATOM 1798 N N . TYR A 1 225 ? 6.834 28.983 -3.075 1.00 73.88 225 TYR A N 1
ATOM 1799 C CA . TYR A 1 225 ? 8.184 29.555 -3.070 1.00 73.88 225 TYR A CA 1
ATOM 1800 C C . TYR A 1 225 ? 9.263 28.624 -3.652 1.00 73.88 225 TYR A C 1
ATOM 1802 O O . TYR A 1 225 ? 10.101 29.066 -4.433 1.00 73.88 225 TYR A O 1
ATOM 1810 N N . THR A 1 226 ? 9.272 27.330 -3.301 1.00 76.69 226 THR A N 1
ATOM 1811 C CA . THR A 1 226 ? 10.326 26.409 -3.782 1.00 76.69 226 THR A CA 1
ATOM 1812 C C . THR A 1 226 ? 9.989 25.814 -5.150 1.00 76.69 226 THR A C 1
ATOM 1814 O O . THR A 1 226 ? 10.839 25.792 -6.038 1.00 76.69 226 THR A O 1
ATOM 1817 N N . LEU 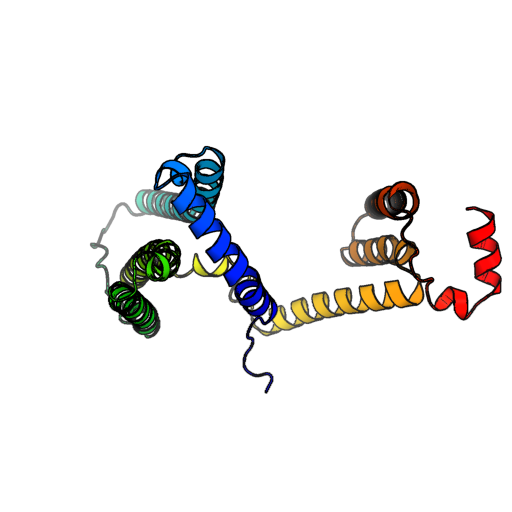A 1 227 ? 8.756 25.333 -5.339 1.00 73.81 227 LEU A N 1
ATOM 1818 C CA . LEU A 1 227 ? 8.358 24.601 -6.548 1.00 73.81 227 LEU A CA 1
ATOM 1819 C C . LEU A 1 227 ? 7.660 25.456 -7.621 1.00 73.81 227 LEU A C 1
ATOM 1821 O O . LEU A 1 227 ? 7.439 24.933 -8.711 1.00 73.81 227 LEU A O 1
ATOM 1825 N N . HIS A 1 228 ? 7.330 26.727 -7.343 1.00 69.31 228 HIS A N 1
ATOM 1826 C CA . HIS A 1 228 ? 6.655 27.655 -8.270 1.00 69.31 228 HIS A CA 1
ATOM 1827 C C . HIS A 1 228 ? 5.497 27.008 -9.050 1.00 69.31 228 HIS A C 1
ATOM 1829 O O . HIS A 1 228 ? 5.342 27.200 -10.258 1.00 69.31 228 HIS A O 1
ATOM 1835 N N . VAL A 1 229 ? 4.692 26.188 -8.372 1.00 72.31 229 VAL A N 1
ATOM 1836 C CA . VAL A 1 229 ? 3.594 25.470 -9.025 1.00 72.31 229 VAL A CA 1
ATOM 1837 C C . VAL A 1 229 ? 2.445 26.452 -9.273 1.00 72.31 229 VAL A C 1
ATOM 1839 O O . VAL A 1 229 ? 1.936 27.024 -8.307 1.00 72.31 229 VAL A O 1
ATOM 1842 N N . PRO A 1 230 ? 1.987 26.645 -10.527 1.00 65.94 230 PRO A N 1
ATOM 1843 C CA . PRO A 1 230 ? 0.850 27.510 -10.818 1.00 65.94 230 PRO A CA 1
ATOM 1844 C C . PRO A 1 230 ? -0.438 26.815 -10.364 1.00 65.94 230 PRO A C 1
ATOM 1846 O O . PRO A 1 230 ? -1.053 26.047 -11.105 1.00 65.94 230 PRO A O 1
ATOM 1849 N N . PHE A 1 231 ? -0.833 27.034 -9.112 1.00 66.50 231 PHE A N 1
ATOM 1850 C CA . PHE A 1 231 ? -2.108 26.532 -8.616 1.00 66.50 231 PHE A CA 1
ATOM 1851 C C . PHE A 1 231 ? -3.263 27.317 -9.226 1.00 66.50 231 PHE A C 1
ATOM 1853 O O . PHE A 1 231 ? -3.222 28.543 -9.307 1.00 66.50 231 PHE A O 1
ATOM 1860 N N . ALA A 1 232 ? -4.316 26.599 -9.614 1.00 62.91 232 ALA A N 1
ATOM 1861 C CA . ALA A 1 232 ? -5.560 27.218 -10.042 1.00 62.91 232 ALA A CA 1
ATOM 1862 C C . ALA A 1 232 ? -6.161 28.051 -8.899 1.00 62.91 232 ALA A C 1
ATOM 1864 O O . ALA A 1 232 ? -6.214 27.607 -7.744 1.00 62.91 232 ALA A O 1
ATOM 1865 N N . GLU A 1 233 ? -6.613 29.256 -9.236 1.00 65.94 233 GLU A N 1
ATOM 1866 C CA . GLU A 1 233 ? -7.291 30.146 -8.300 1.00 65.94 233 GLU A CA 1
ATOM 1867 C C . GLU A 1 233 ? -8.638 29.552 -7.865 1.00 65.94 233 GLU A C 1
ATOM 1869 O O . GLU A 1 233 ? -9.303 28.839 -8.620 1.00 65.94 233 GLU A O 1
ATOM 1874 N N . GLY A 1 234 ? -9.045 29.834 -6.626 1.00 72.88 234 GLY A N 1
ATOM 1875 C CA . GLY A 1 234 ? -10.358 29.426 -6.132 1.00 72.88 234 GLY A CA 1
ATOM 1876 C C . GLY A 1 234 ? -11.484 30.141 -6.878 1.00 72.88 234 GLY A C 1
ATOM 1877 O O . GLY A 1 234 ? -11.406 31.345 -7.125 1.00 72.88 234 GLY A O 1
ATOM 1878 N N . GLN A 1 235 ? -12.571 29.430 -7.177 1.00 72.19 235 GLN A N 1
ATOM 1879 C CA . GLN A 1 235 ? -13.713 29.959 -7.929 1.00 72.19 235 GLN A CA 1
ATOM 1880 C C . GLN A 1 235 ? -14.355 31.195 -7.264 1.00 72.19 235 GLN A C 1
ATOM 1882 O O . GLN A 1 235 ? -14.942 32.030 -7.952 1.00 72.19 235 GLN A O 1
ATOM 1887 N N . LEU A 1 236 ? -14.213 31.366 -5.939 1.00 63.72 236 LEU A N 1
ATOM 1888 C CA . LEU A 1 236 ? -14.688 32.561 -5.227 1.00 63.72 236 LEU A CA 1
ATOM 1889 C C . LEU A 1 236 ? -13.984 33.846 -5.678 1.00 63.72 236 LEU A C 1
ATOM 1891 O O . LEU A 1 236 ? -14.620 34.898 -5.712 1.00 63.72 236 LEU A O 1
ATOM 1895 N N . PHE A 1 237 ? -12.708 33.772 -6.058 1.00 62.19 237 PHE A N 1
ATOM 1896 C CA . PHE A 1 237 ? -11.952 34.927 -6.551 1.00 62.19 237 PHE A CA 1
ATOM 1897 C C . PHE A 1 237 ? -12.348 35.303 -7.983 1.00 62.19 237 PHE A C 1
ATOM 1899 O O . PHE A 1 237 ? -12.343 36.481 -8.334 1.00 62.19 237 PHE A O 1
ATOM 1906 N N . VAL A 1 238 ? -12.797 34.320 -8.768 1.00 64.50 238 VAL A N 1
ATOM 1907 C CA . VAL A 1 238 ? -13.357 34.524 -10.113 1.00 64.50 238 VAL A CA 1
ATOM 1908 C C . VAL A 1 238 ? -14.754 35.152 -10.042 1.00 64.50 238 VAL A C 1
ATOM 1910 O O . VAL A 1 238 ? -15.094 36.007 -10.856 1.00 64.50 238 VAL A O 1
ATOM 1913 N N . TRP A 1 239 ? -15.576 34.750 -9.066 1.00 63.19 239 TRP A N 1
ATOM 1914 C CA . TRP A 1 239 ? -16.949 35.249 -8.905 1.00 63.19 239 TRP A CA 1
ATOM 1915 C C . TRP A 1 239 ? -17.040 36.601 -8.187 1.00 63.19 239 TRP A C 1
ATOM 1917 O O . TRP A 1 239 ? -17.972 37.359 -8.452 1.00 63.19 239 TRP A O 1
ATOM 1927 N N . PHE A 1 240 ? -16.072 36.944 -7.329 1.00 67.50 240 PHE A N 1
ATOM 1928 C CA . PHE A 1 240 ? -15.981 38.251 -6.667 1.00 67.50 240 PHE A CA 1
ATOM 1929 C C . PHE A 1 240 ? -14.638 38.951 -6.961 1.00 67.50 240 PHE A C 1
ATOM 1931 O O . PHE A 1 240 ? -13.754 39.002 -6.099 1.00 67.50 240 PHE A O 1
ATOM 1938 N N . PRO A 1 241 ? -14.510 39.610 -8.131 1.00 58.97 241 PRO A N 1
ATOM 1939 C CA . PRO A 1 241 ? -13.311 40.355 -8.522 1.00 58.97 241 PRO A CA 1
ATOM 1940 C C . PRO A 1 241 ? -12.796 41.417 -7.523 1.00 58.97 241 PRO A C 1
ATOM 1942 O O . PRO A 1 241 ? -11.580 41.602 -7.448 1.00 58.97 241 PRO A O 1
ATOM 1945 N N . PRO A 1 242 ? -13.623 42.138 -6.727 1.00 60.12 242 PRO A N 1
ATOM 1946 C CA . PRO A 1 242 ? -13.082 43.145 -5.807 1.00 60.12 242 PRO A CA 1
ATOM 1947 C C . PRO A 1 242 ? -12.261 42.563 -4.639 1.00 60.12 242 PRO A C 1
ATOM 1949 O O . PRO A 1 242 ? -11.438 43.284 -4.080 1.00 60.12 242 PRO A O 1
ATOM 1952 N N . LEU A 1 243 ? -12.415 41.275 -4.298 1.00 54.81 243 LEU A N 1
ATOM 1953 C CA . LEU A 1 243 ? -11.601 40.591 -3.276 1.00 54.81 243 LEU A CA 1
ATOM 1954 C C . LEU A 1 243 ? -10.201 40.217 -3.788 1.00 54.81 243 LEU A C 1
ATOM 1956 O O . LEU A 1 243 ? -9.239 40.236 -3.018 1.00 54.81 243 LEU A O 1
ATOM 1960 N N . TYR A 1 244 ? -10.071 39.950 -5.091 1.00 54.88 244 TYR A N 1
ATOM 1961 C CA . TYR A 1 244 ? -8.795 39.640 -5.746 1.00 54.88 244 TYR A CA 1
ATOM 1962 C C . TYR A 1 244 ? -7.779 40.792 -5.596 1.00 54.88 244 TYR A C 1
ATOM 1964 O O . TYR A 1 244 ? -6.612 40.557 -5.282 1.00 54.88 244 TYR A O 1
ATOM 1972 N N . ARG A 1 245 ? -8.232 42.052 -5.718 1.00 53.06 245 ARG A N 1
ATOM 1973 C CA . ARG A 1 245 ? -7.359 43.243 -5.659 1.00 53.06 245 ARG A CA 1
ATOM 1974 C C . ARG A 1 245 ? -6.741 43.509 -4.285 1.00 53.06 245 ARG A C 1
ATOM 1976 O O . ARG A 1 245 ? -5.707 44.161 -4.227 1.00 53.06 245 ARG A O 1
ATOM 1983 N N . ILE A 1 246 ? -7.354 43.041 -3.197 1.00 56.38 246 ILE A N 1
ATOM 1984 C CA . ILE A 1 246 ? -6.865 43.283 -1.827 1.00 56.38 246 ILE A CA 1
ATOM 1985 C C . ILE A 1 246 ? -5.835 42.221 -1.422 1.00 56.38 246 ILE A C 1
ATOM 1987 O O . ILE A 1 246 ? -4.864 42.534 -0.741 1.00 56.38 246 ILE A O 1
ATOM 1991 N N . PHE A 1 247 ? -6.023 40.974 -1.861 1.00 52.78 247 PHE A N 1
ATOM 1992 C CA . PHE A 1 247 ? -5.165 39.857 -1.461 1.00 52.78 247 PHE A CA 1
ATOM 1993 C C . PHE A 1 247 ? -3.859 39.790 -2.268 1.00 52.78 247 PHE A C 1
ATOM 1995 O O . PHE A 1 247 ? -2.820 39.427 -1.726 1.00 52.78 247 PHE A O 1
ATOM 2002 N N . PHE A 1 248 ? -3.890 40.184 -3.547 1.00 51.78 248 PHE A N 1
ATOM 2003 C CA . PHE A 1 248 ? -2.716 40.134 -4.426 1.00 51.78 248 PHE A CA 1
ATOM 2004 C C . PHE A 1 248 ? -1.787 41.354 -4.293 1.00 51.78 248 PHE A C 1
ATOM 2006 O O . PHE A 1 248 ? -0.636 41.278 -4.690 1.00 51.78 248 PHE A O 1
ATOM 2013 N N . TRP A 1 249 ? -2.244 42.471 -3.709 1.00 37.72 249 TRP A N 1
ATOM 2014 C CA . TRP A 1 249 ? -1.396 43.657 -3.474 1.00 37.72 249 TRP A CA 1
ATOM 2015 C C . TRP A 1 249 ? -0.419 43.486 -2.295 1.00 37.72 249 TRP A C 1
ATOM 2017 O O . TRP A 1 249 ? 0.431 44.342 -2.070 1.00 37.72 249 TRP A O 1
ATOM 2027 N N . LEU A 1 250 ? -0.562 42.404 -1.523 1.00 45.06 250 LEU A N 1
ATOM 2028 C CA . LEU A 1 250 ? 0.301 42.060 -0.389 1.00 45.06 250 LEU A CA 1
ATOM 2029 C C . LEU A 1 250 ? 1.299 40.928 -0.695 1.00 45.06 250 LEU A C 1
ATOM 2031 O O . LEU A 1 250 ? 2.059 40.550 0.197 1.00 45.06 250 LEU A O 1
ATOM 2035 N N . LYS A 1 251 ? 1.260 40.369 -1.909 1.00 44.56 251 LYS A N 1
ATOM 2036 C CA . LYS A 1 251 ? 2.149 39.306 -2.387 1.00 44.56 251 LYS A CA 1
ATOM 2037 C C . LYS A 1 251 ? 3.157 39.899 -3.367 1.00 44.56 251 LYS A C 1
ATOM 2039 O O . LYS A 1 251 ? 4.331 39.483 -3.296 1.00 44.56 251 LYS A O 1
#

pLDDT: mean 73.02, std 15.25, range [35.31, 92.81]

Secondary structure (DSSP, 8-state):
-------HHHHHHHHHHHHHHHHHHHHHHHHHTTGGGGSHHHHHHHHHHHHHHHHHHHHHHHHHHHHHHHHHHH--S------------HHHHHHHHHHHHHHHHHHHGGGS-HHHHHHHHHHHHHHHHHHHHHHHHHHTT--TTGGGTTTT-------HHHHHHHHHHHHHHHHHHHHHHHHH-HHHHHHHHHHHHHHHTT--HHHHHHHHHHHHHHHIIIIIIIS---PPPPHHHHH-HHHHHHHGGG-

Radius of gyration: 27.09 Å; chains: 1; bounding box: 49×74×60 Å